Protein AF-A0A8T4JF24-F1 (afdb_monomer_lite)

Sequence (302 aa):
VHGNLKKYIGHINLLQESVRELDEEMLGVFVAETKSILNDFFKKSHMNYQKTAILIGNELADVHKSVTKFAQFLDKTMDSNKEVIDASRTICLVEQKTSQINEIEKSIEGIEKLITSLKGKKQKRTENVTKLLEETEKIKRSKSYAENMKKADELRQNKKNIDRMIHELRGLIDFKALGNKIHSNNKEMSILRAHKNNFQEAFAKDGGAAISKLLAKAGIENKFSEKMLHLKKLKAKTGTVSYTDDTEHLLAKQKSLQTEIHELKNNMTTERKRQERLKAQRENTIDSLIKEFAEIDVVLRR

pLDDT: mean 87.56, std 9.94, range [28.75, 98.12]

Radius of gyration: 50.43 Å; chains: 1; bounding box: 77×64×131 Å

Foldseek 3Di:
DVVLVVQLVVLVVQLVVQVVPQDDPQLLVSLVSNVVSLVVSCVRNVVSLVVCCVPPPDPSVVVVVVSVVVVVVSVVVCVVCVLVSLVSVLVVVVVVLVVVLVVLVVVLVVLVVVLVVLVVVLVVLVVLLVVLVVVLVVCCPDPVNVVLVVLVVLLVVLVVVLVVLLVVLLVFDPLVLLCVQCVVDPVLVVLSCCCNVPVPVSCVVPVCPSVVVSCVVSVPDTCNVVSSVVSVVSVVVSVPRDHDDPSPVSVVSSVVSVVVSVVSVVVSVVSVVVSVVSVVVSVVSVVVSVVSVVVSPPPVPD

Structure (mmCIF, N/CA/C/O backbone):
data_AF-A0A8T4JF24-F1
#
_entry.id   AF-A0A8T4JF24-F1
#
loop_
_atom_site.group_PDB
_atom_site.id
_atom_site.type_symbol
_atom_site.label_atom_id
_atom_site.label_alt_id
_atom_site.label_comp_id
_atom_site.label_asym_id
_atom_site.label_entity_id
_atom_site.label_seq_id
_atom_site.pdbx_PDB_ins_code
_atom_site.Cartn_x
_atom_site.Cartn_y
_atom_site.Cartn_z
_atom_site.occupancy
_atom_site.B_iso_or_equiv
_atom_site.auth_seq_id
_atom_site.auth_comp_id
_atom_site.auth_asym_id
_atom_site.auth_atom_id
_atom_site.pdbx_PDB_model_num
ATOM 1 N N . VAL A 1 1 ? -39.458 -43.274 50.400 1.00 51.88 1 VAL A N 1
ATOM 2 C CA . VAL A 1 1 ? -39.168 -42.192 51.376 1.00 51.88 1 VAL A CA 1
ATOM 3 C C . VAL A 1 1 ? -37.703 -41.756 51.330 1.00 51.88 1 VAL A C 1
ATOM 5 O O . VAL A 1 1 ? -37.450 -40.612 50.981 1.00 51.88 1 VAL A O 1
ATOM 8 N N . HIS A 1 2 ? -36.740 -42.664 51.541 1.00 63.38 2 HIS A N 1
ATOM 9 C CA . HIS A 1 2 ? -35.296 -42.358 51.504 1.00 63.38 2 HIS A CA 1
ATOM 10 C C . HIS A 1 2 ? -34.796 -41.676 50.211 1.00 63.38 2 HIS A C 1
ATOM 12 O O . HIS A 1 2 ? -33.948 -40.794 50.273 1.00 63.38 2 HIS A O 1
ATOM 18 N N . GLY A 1 3 ? -35.342 -42.034 49.042 1.00 80.00 3 GLY A N 1
ATOM 19 C CA . GLY A 1 3 ? -34.891 -41.483 47.757 1.00 80.00 3 GLY A CA 1
ATOM 20 C C . GLY A 1 3 ? -35.176 -39.987 47.554 1.00 80.00 3 GLY A C 1
ATOM 21 O O . GLY A 1 3 ? -34.303 -39.272 47.076 1.00 80.00 3 GLY A O 1
ATOM 22 N N . ASN A 1 4 ? -36.364 -39.494 47.930 1.00 82.06 4 ASN A N 1
ATOM 23 C CA . ASN A 1 4 ? -36.727 -38.080 47.732 1.00 82.06 4 ASN A CA 1
ATOM 24 C C . ASN A 1 4 ? -36.054 -37.171 48.764 1.00 82.06 4 ASN A C 1
ATOM 26 O O . ASN A 1 4 ? -35.585 -36.098 48.397 1.00 82.06 4 ASN A O 1
ATOM 30 N N . LEU A 1 5 ? -35.924 -37.637 50.014 1.00 81.88 5 LEU A N 1
ATOM 31 C CA . LEU A 1 5 ? -35.147 -36.942 51.039 1.00 81.88 5 LEU A CA 1
ATOM 32 C C . LEU A 1 5 ? -33.684 -36.801 50.608 1.00 81.88 5 LEU A C 1
ATOM 34 O O . LEU A 1 5 ? -33.152 -35.695 50.607 1.00 81.88 5 LEU A O 1
ATOM 38 N N . LYS A 1 6 ? -33.055 -37.899 50.161 1.00 86.75 6 LYS A N 1
ATOM 39 C CA . LYS A 1 6 ? -31.669 -37.886 49.671 1.00 86.75 6 LYS A CA 1
ATOM 40 C C . LYS A 1 6 ? -31.490 -36.928 48.490 1.00 86.75 6 LYS A C 1
ATOM 42 O O . LYS A 1 6 ? -30.494 -36.217 48.435 1.00 86.75 6 LYS A O 1
ATOM 47 N N . LYS A 1 7 ? -32.463 -36.866 47.574 1.00 89.06 7 LYS A N 1
ATOM 48 C CA . LYS A 1 7 ? -32.454 -35.906 46.458 1.00 89.06 7 LYS A CA 1
ATOM 49 C C . LYS A 1 7 ? -32.600 -34.458 46.926 1.00 89.06 7 LYS A C 1
ATOM 51 O O . LYS A 1 7 ? -31.861 -33.607 46.450 1.00 89.06 7 LYS A O 1
ATOM 56 N N . TYR A 1 8 ? -33.513 -34.171 47.855 1.00 88.19 8 TYR A N 1
ATOM 57 C CA . TYR A 1 8 ? -33.686 -32.816 48.385 1.00 88.19 8 TYR A CA 1
ATOM 58 C C . TYR A 1 8 ? -32.440 -32.330 49.137 1.00 88.19 8 TYR A C 1
ATOM 60 O O . TYR A 1 8 ? -31.976 -31.224 48.878 1.00 88.19 8 TYR A O 1
ATOM 68 N N . ILE A 1 9 ? -31.841 -33.180 49.980 1.00 87.69 9 ILE A N 1
ATOM 69 C CA . ILE A 1 9 ? -30.550 -32.896 50.628 1.00 87.69 9 ILE A CA 1
ATOM 70 C C . ILE A 1 9 ? -29.461 -32.667 49.572 1.00 87.69 9 ILE A C 1
ATOM 72 O O . ILE A 1 9 ? -28.702 -31.712 49.681 1.00 87.69 9 ILE A O 1
ATOM 76 N N . GLY A 1 10 ? -29.427 -33.476 48.509 1.00 90.75 10 GLY A N 1
ATOM 77 C CA . GLY A 1 10 ? -28.522 -33.257 47.379 1.00 90.75 10 GLY A CA 1
ATOM 78 C C . GLY A 1 10 ? -28.680 -31.872 46.743 1.00 90.75 10 GLY A C 1
ATOM 79 O O . GLY A 1 10 ? -27.684 -31.212 46.475 1.00 90.75 10 GLY A O 1
ATOM 80 N N . HIS A 1 11 ? -29.912 -31.385 46.562 1.00 91.94 11 HIS A N 1
ATOM 81 C CA . HIS A 1 11 ? -30.149 -30.025 46.065 1.00 91.94 11 HIS A CA 1
ATOM 82 C C . HIS A 1 11 ? -29.707 -28.934 47.051 1.00 91.94 11 HIS A C 1
ATOM 84 O O . HIS A 1 11 ? -29.249 -27.888 46.604 1.00 91.94 11 HIS A O 1
ATOM 90 N N . ILE A 1 12 ? -29.816 -29.161 48.365 1.00 90.44 12 ILE A N 1
ATOM 91 C CA . ILE A 1 12 ? -29.294 -28.228 49.379 1.00 90.44 12 ILE A CA 1
ATOM 92 C C . ILE A 1 12 ? -27.767 -28.170 49.326 1.00 90.44 12 ILE A C 1
ATOM 94 O O . ILE A 1 12 ? -27.206 -27.080 49.370 1.00 90.44 12 ILE A O 1
ATOM 98 N N . ASN A 1 13 ? -27.100 -29.318 49.210 1.00 92.19 13 ASN A N 1
ATOM 99 C CA . ASN A 1 13 ? -25.642 -29.363 49.119 1.00 92.19 13 ASN A CA 1
ATOM 100 C C . ASN A 1 13 ? -25.151 -28.637 47.863 1.00 92.19 13 ASN A C 1
ATOM 102 O O . ASN A 1 13 ? -24.261 -27.804 47.963 1.00 92.19 13 ASN A O 1
ATOM 106 N N . LEU A 1 14 ? -25.808 -28.865 46.719 1.00 93.69 14 LEU A N 1
ATOM 107 C CA . LEU A 1 14 ? -25.513 -28.131 45.486 1.00 93.69 14 LEU A CA 1
ATOM 108 C C . LEU A 1 14 ? -25.731 -26.624 45.651 1.00 93.69 14 LEU A C 1
ATOM 110 O O . LEU A 1 14 ? -24.901 -25.846 45.206 1.00 93.69 14 LEU A O 1
ATOM 114 N N . LEU A 1 15 ? -26.808 -26.197 46.321 1.00 93.06 15 LEU A N 1
ATOM 115 C CA . LEU A 1 15 ? -27.020 -24.778 46.624 1.00 93.06 15 LEU A CA 1
ATOM 116 C C . LEU A 1 15 ? -25.869 -24.210 47.470 1.00 93.06 15 LEU A C 1
ATOM 118 O O . LEU A 1 15 ? -25.387 -23.120 47.182 1.00 93.06 15 LEU A O 1
ATOM 122 N N . GLN A 1 16 ? -25.426 -24.930 48.504 1.00 92.19 16 GLN A N 1
ATOM 123 C CA . GLN A 1 16 ? -24.307 -24.493 49.342 1.00 92.19 16 GLN A CA 1
ATOM 124 C C . GLN A 1 16 ? -22.994 -24.405 48.562 1.00 92.19 16 GLN A C 1
ATOM 126 O O . GLN A 1 16 ? -22.256 -23.444 48.755 1.00 92.19 16 GLN A O 1
ATOM 131 N N . GLU A 1 17 ? -22.707 -25.384 47.706 1.00 93.94 17 GLU A N 1
ATOM 132 C CA . GLU A 1 17 ? -21.530 -25.381 46.830 1.00 93.94 17 GLU A CA 1
ATOM 133 C C . GLU A 1 17 ? -21.584 -24.195 45.865 1.00 93.94 17 GLU A C 1
ATOM 135 O O . GLU A 1 17 ? -20.678 -23.369 45.882 1.00 93.94 17 GLU A O 1
ATOM 140 N N . SER A 1 18 ? -22.694 -24.014 45.142 1.00 92.75 18 SER A N 1
ATOM 141 C CA . SER A 1 18 ? -22.855 -22.897 44.202 1.00 92.75 18 SER A CA 1
ATOM 142 C C . SER A 1 18 ? -22.754 -21.523 44.870 1.00 92.75 18 SER A C 1
ATOM 144 O O . SER A 1 18 ? -22.240 -20.592 44.267 1.00 92.75 18 SER A O 1
ATOM 146 N N . VAL A 1 19 ? -23.222 -21.374 46.114 1.00 89.44 19 VAL A N 1
ATOM 147 C CA . VAL A 1 19 ? -23.068 -20.116 46.868 1.00 89.44 19 VAL A CA 1
ATOM 148 C C . VAL A 1 19 ? -21.631 -19.915 47.361 1.00 89.44 19 VAL A C 1
ATOM 150 O O . VAL A 1 19 ? -21.186 -18.778 47.467 1.00 89.44 19 VAL A O 1
ATOM 153 N N . ARG A 1 20 ? -20.893 -20.986 47.679 1.00 90.00 20 ARG A N 1
ATOM 154 C CA . ARG A 1 20 ? -19.483 -20.895 48.104 1.00 90.00 20 ARG A CA 1
ATOM 155 C C . ARG A 1 20 ? -18.530 -20.594 46.956 1.00 90.00 20 ARG A C 1
ATOM 157 O O . ARG A 1 20 ? -17.500 -19.979 47.194 1.00 90.00 20 ARG A O 1
ATOM 164 N N . GLU A 1 21 ? -18.858 -21.063 45.761 1.00 92.31 21 GLU A N 1
ATOM 165 C CA . GLU A 1 21 ? -18.081 -20.843 44.537 1.00 92.31 21 GLU A CA 1
ATOM 166 C C . GLU A 1 21 ? -18.382 -19.488 43.878 1.00 92.31 21 GLU A C 1
ATOM 168 O O . GLU A 1 21 ? -17.778 -19.152 42.865 1.00 92.31 21 GLU A O 1
ATOM 173 N N . LEU A 1 22 ? -19.308 -18.713 44.447 1.00 90.31 22 LEU A N 1
ATOM 174 C CA . LEU A 1 22 ? -19.709 -17.404 43.948 1.00 90.31 22 LEU A CA 1
ATOM 175 C C . LEU A 1 22 ? -18.600 -16.383 44.248 1.00 90.31 22 LEU A C 1
ATOM 177 O O . LEU A 1 22 ? -18.481 -15.895 45.372 1.00 90.31 22 LEU A O 1
ATOM 181 N N . ASP A 1 23 ? -17.789 -16.086 43.236 1.00 85.06 23 ASP A N 1
ATOM 182 C CA . ASP A 1 23 ? -16.635 -15.186 43.308 1.00 85.06 23 ASP A CA 1
ATOM 183 C C . ASP A 1 23 ? -16.670 -14.202 42.130 1.00 85.06 23 ASP A C 1
ATOM 185 O O . ASP A 1 23 ? -15.913 -14.304 41.169 1.00 85.06 23 ASP A O 1
ATOM 189 N N . GLU A 1 24 ? -17.633 -13.280 42.178 1.00 85.75 24 GLU A N 1
ATOM 190 C CA . GLU A 1 24 ? -17.833 -12.263 41.145 1.00 85.75 24 GLU A CA 1
ATOM 191 C C . GLU A 1 24 ? -17.550 -10.867 41.702 1.00 85.75 24 GLU A C 1
ATOM 193 O O . GLU A 1 24 ? -18.280 -10.361 42.559 1.00 85.75 24 GLU A O 1
ATOM 198 N N . GLU A 1 25 ? -16.506 -10.218 41.178 1.00 79.00 25 GLU A N 1
ATOM 199 C CA . GLU A 1 25 ? -16.105 -8.862 41.583 1.00 79.00 25 GLU A CA 1
ATOM 200 C C . GLU A 1 25 ? -17.134 -7.803 41.155 1.00 79.00 25 GLU A C 1
ATOM 202 O O . GLU A 1 25 ? -17.310 -6.773 41.812 1.00 79.00 25 GLU A O 1
ATOM 207 N N . MET A 1 26 ? -17.850 -8.048 40.053 1.00 79.94 26 MET A N 1
ATOM 208 C CA . MET A 1 26 ? -18.853 -7.122 39.541 1.00 79.94 26 MET A CA 1
ATOM 209 C C . MET A 1 26 ? -20.209 -7.346 40.209 1.00 79.94 26 MET A C 1
ATOM 211 O O . MET A 1 26 ? -20.921 -8.301 39.898 1.00 79.94 26 MET A O 1
ATOM 215 N N . LEU A 1 27 ? -20.635 -6.386 41.039 1.00 83.25 27 LEU A N 1
ATOM 216 C CA . LEU A 1 27 ? -21.907 -6.427 41.775 1.00 83.25 27 LEU A CA 1
ATOM 217 C C . LEU A 1 27 ? -23.116 -6.756 40.880 1.00 83.25 27 LEU A C 1
ATOM 219 O O . LEU A 1 27 ? -23.990 -7.534 41.260 1.00 83.25 27 LEU A O 1
ATOM 223 N N . GLY A 1 28 ? -23.171 -6.185 39.674 1.00 79.00 28 GLY A N 1
ATOM 224 C CA . GLY A 1 28 ? -24.252 -6.445 38.721 1.00 79.00 28 GLY A CA 1
ATOM 225 C C . GLY A 1 28 ? -24.332 -7.901 38.241 1.00 79.00 28 GLY A C 1
ATOM 226 O O . GLY A 1 28 ? -25.446 -8.384 38.007 1.00 79.00 28 GLY A O 1
ATOM 227 N N . VAL A 1 29 ? -23.180 -8.569 38.109 1.00 82.38 29 VAL A N 1
ATOM 228 C CA . VAL A 1 29 ? -23.036 -9.984 37.719 1.00 82.38 29 VAL A CA 1
ATOM 229 C C . VAL A 1 29 ? -23.311 -10.876 38.924 1.00 82.38 29 VAL A C 1
ATOM 231 O O . VAL A 1 29 ? -24.191 -11.731 38.848 1.00 82.38 29 VAL A O 1
ATOM 234 N N . PHE A 1 30 ? -22.696 -10.570 40.069 1.00 88.12 30 PHE A N 1
ATOM 235 C CA . PHE A 1 30 ? -22.931 -11.237 41.351 1.00 88.12 30 PHE A CA 1
ATOM 236 C C . PHE A 1 30 ? -24.429 -11.354 41.683 1.00 88.12 30 PHE A C 1
ATOM 238 O O . PHE A 1 30 ? -24.935 -12.424 42.034 1.00 88.12 30 PHE A O 1
ATOM 245 N N . VAL A 1 31 ? -25.180 -10.258 41.520 1.00 86.81 31 VAL A N 1
ATOM 246 C CA . VAL A 1 31 ? -26.635 -10.228 41.741 1.00 86.81 31 VAL A CA 1
ATOM 247 C C . VAL A 1 31 ? -27.378 -11.150 40.770 1.00 86.81 31 VAL A C 1
ATOM 249 O O . VAL A 1 31 ? -28.318 -11.841 41.173 1.00 86.81 31 VAL A O 1
ATOM 252 N N . ALA A 1 32 ? -26.983 -11.168 39.495 1.00 86.12 32 ALA A N 1
ATOM 253 C CA . ALA A 1 32 ? -27.620 -12.001 38.478 1.00 86.12 32 ALA A CA 1
ATOM 254 C C . ALA A 1 32 ? -27.371 -13.497 38.731 1.00 86.12 32 ALA A C 1
ATOM 256 O O . ALA A 1 32 ? -28.313 -14.294 38.676 1.00 86.12 32 ALA A O 1
ATOM 257 N N . GLU A 1 33 ? -26.139 -13.871 39.075 1.00 90.44 33 GLU A N 1
ATOM 258 C CA . GLU A 1 33 ? -25.768 -15.253 39.385 1.00 90.44 33 GLU A CA 1
ATOM 259 C C . GLU A 1 33 ? -26.421 -15.756 40.667 1.00 90.44 33 GLU A C 1
ATOM 261 O O . GLU A 1 33 ? -27.009 -16.839 40.675 1.00 90.44 33 GLU A O 1
ATOM 266 N N . THR A 1 34 ? -26.440 -14.932 41.718 1.00 90.50 34 THR A N 1
ATOM 267 C CA . THR A 1 34 ? -27.132 -15.262 42.971 1.00 90.50 34 THR A CA 1
ATOM 268 C C . THR A 1 34 ? -28.615 -15.559 42.720 1.00 90.50 34 THR A C 1
ATOM 270 O O . THR A 1 34 ? -29.142 -16.572 43.190 1.00 90.50 34 THR A O 1
ATOM 273 N N . LYS A 1 35 ? -29.298 -14.724 41.919 1.00 89.25 35 LYS A N 1
ATOM 274 C CA . LYS A 1 35 ? -30.700 -14.962 41.527 1.00 89.25 35 LYS A CA 1
ATOM 275 C C . LYS A 1 35 ? -30.862 -16.234 40.697 1.00 89.25 35 LYS A C 1
ATOM 277 O O . LYS A 1 35 ? -31.860 -16.939 40.858 1.00 89.25 35 LYS A O 1
ATOM 282 N N . SER A 1 36 ? -29.910 -16.532 39.815 1.00 92.69 36 SER A N 1
ATOM 283 C CA . SER A 1 36 ? -29.911 -17.754 39.005 1.00 92.69 36 SER A CA 1
ATOM 284 C C . SER A 1 36 ? -29.819 -19.005 39.883 1.00 92.69 36 SER A C 1
ATOM 286 O O . SER A 1 36 ? -30.694 -19.869 39.809 1.00 92.69 36 SER A O 1
ATOM 288 N N . ILE A 1 37 ? -28.840 -19.051 40.791 1.00 93.50 37 ILE A N 1
ATOM 289 C CA . ILE A 1 37 ? -28.592 -20.171 41.712 1.00 93.50 37 ILE A CA 1
ATOM 290 C C . ILE A 1 37 ? -29.815 -20.450 42.593 1.00 93.50 37 ILE A C 1
ATOM 292 O O . ILE A 1 37 ? -30.261 -21.597 42.706 1.00 93.50 37 ILE A O 1
ATOM 296 N N . LEU A 1 38 ? -30.408 -19.403 43.177 1.00 91.69 38 LEU A N 1
ATOM 297 C CA . LEU A 1 38 ? -31.606 -19.540 44.008 1.00 91.69 38 LEU A CA 1
ATOM 298 C C . LEU A 1 38 ? -32.804 -20.049 43.199 1.00 91.69 38 LEU A C 1
ATOM 300 O O . LEU A 1 38 ? -33.483 -20.986 43.626 1.00 91.69 38 LEU A O 1
ATOM 304 N N . ASN A 1 39 ? -33.048 -19.483 42.015 1.00 91.12 39 ASN A N 1
ATOM 305 C CA . ASN A 1 39 ? -34.134 -19.930 41.141 1.00 91.12 39 ASN A CA 1
ATOM 306 C C . ASN A 1 39 ? -33.972 -21.393 40.722 1.00 91.12 39 ASN A C 1
ATOM 308 O O . ASN A 1 39 ? -34.950 -22.147 40.708 1.00 91.12 39 ASN A O 1
ATOM 312 N N . ASP A 1 40 ? -32.750 -21.805 40.405 1.00 93.06 40 ASP A N 1
ATOM 313 C CA . ASP A 1 40 ? -32.440 -23.181 40.042 1.00 93.06 40 ASP A CA 1
ATOM 314 C C . ASP A 1 40 ? -32.694 -24.146 41.196 1.00 93.06 40 ASP A C 1
ATOM 316 O O . ASP A 1 40 ? -33.311 -25.200 40.991 1.00 93.06 40 ASP A O 1
ATOM 320 N N . PHE A 1 41 ? -32.299 -23.771 42.416 1.00 93.50 41 PHE A N 1
ATOM 321 C CA . PHE A 1 41 ? -32.615 -24.543 43.611 1.00 93.50 41 PHE A CA 1
ATOM 322 C C . PHE A 1 41 ? -34.127 -24.708 43.783 1.00 93.50 41 PHE A C 1
ATOM 324 O O . PHE A 1 41 ? -34.602 -25.842 43.913 1.00 93.50 41 PHE A O 1
ATOM 331 N N . PHE A 1 42 ? -34.905 -23.621 43.753 1.00 91.44 42 PHE A N 1
ATOM 332 C CA . PHE A 1 42 ? -36.355 -23.704 43.951 1.00 91.44 42 PHE A CA 1
ATOM 333 C C . PHE A 1 42 ? -37.036 -24.534 42.860 1.00 91.44 42 PHE A C 1
ATOM 335 O O . PHE A 1 42 ? -37.863 -25.388 43.180 1.00 91.44 42 PHE A O 1
ATOM 342 N N . LYS A 1 43 ? -36.642 -24.372 41.590 1.00 92.19 43 LYS A N 1
ATOM 343 C CA . LYS A 1 43 ? -37.186 -25.161 40.472 1.00 92.19 43 LYS A CA 1
ATOM 344 C C . LYS A 1 43 ? -36.886 -26.654 40.612 1.00 92.19 43 LYS A C 1
ATOM 346 O O . LYS A 1 43 ? -37.785 -27.479 40.461 1.00 92.19 43 LYS A O 1
ATOM 351 N N . LYS A 1 44 ? -35.631 -27.015 40.900 1.00 90.88 44 LYS A N 1
ATOM 352 C CA . LYS A 1 44 ? -35.175 -28.418 40.922 1.00 90.88 44 LYS A CA 1
ATOM 353 C C . LYS A 1 44 ? -35.600 -29.156 42.196 1.00 90.88 44 LYS A C 1
ATOM 355 O O . LYS A 1 44 ? -35.888 -30.352 42.152 1.00 90.88 44 LYS A O 1
ATOM 360 N N . SER A 1 45 ? -35.676 -28.457 43.329 1.00 89.50 45 SER A N 1
ATOM 361 C CA . SER A 1 45 ? -35.948 -29.072 44.635 1.00 89.50 45 SER A CA 1
ATOM 362 C C . SER A 1 45 ? -37.440 -29.232 44.965 1.00 89.50 45 SER A C 1
ATOM 364 O O . SER A 1 45 ? -37.779 -30.103 45.771 1.00 89.50 45 SER A O 1
ATOM 366 N N . HIS A 1 46 ? -38.337 -28.476 44.313 1.00 87.94 46 HIS A N 1
ATOM 367 C CA . HIS A 1 46 ? -39.759 -28.362 44.673 1.00 87.94 46 HIS A CA 1
ATOM 368 C C . HIS A 1 46 ? -40.499 -29.703 44.813 1.00 87.94 46 HIS A C 1
ATOM 370 O O . HIS A 1 46 ? -41.107 -29.988 45.846 1.00 87.94 46 HIS A O 1
ATOM 376 N N . MET A 1 47 ? -40.410 -30.569 43.800 1.00 85.69 47 MET A N 1
ATOM 377 C CA . MET A 1 47 ? -41.110 -31.862 43.802 1.00 85.69 47 MET A CA 1
ATOM 378 C C . MET A 1 47 ? -40.568 -32.829 44.860 1.00 85.69 47 MET A C 1
ATOM 380 O O . MET A 1 47 ? -41.323 -33.610 45.445 1.00 85.69 47 MET A O 1
ATOM 384 N N . ASN A 1 48 ? -39.255 -32.792 45.101 1.00 84.69 48 ASN A N 1
ATOM 385 C CA . ASN A 1 48 ? -38.608 -33.634 46.105 1.00 84.69 48 ASN A CA 1
ATOM 386 C C . ASN A 1 48 ? -38.943 -33.144 47.519 1.00 84.69 48 ASN A C 1
ATOM 388 O O . ASN A 1 48 ? -39.185 -33.970 48.401 1.00 84.69 48 ASN A O 1
ATOM 392 N N . TYR A 1 49 ? -39.037 -31.825 47.710 1.00 85.69 49 TYR A N 1
ATOM 393 C CA . TYR A 1 49 ? -39.510 -31.202 48.942 1.00 85.69 49 TYR A CA 1
ATOM 394 C C . TYR A 1 49 ? -40.944 -31.624 49.273 1.00 85.69 49 TYR A C 1
ATOM 396 O O . TYR A 1 49 ? -41.157 -32.247 50.311 1.00 85.69 49 TYR A O 1
ATOM 404 N N . GLN A 1 50 ? -41.909 -31.383 48.374 1.00 83.12 50 GLN A N 1
ATOM 405 C CA . GLN A 1 50 ? -43.328 -31.681 48.621 1.00 83.12 50 GLN A CA 1
ATOM 406 C C . GLN A 1 50 ? -43.560 -33.144 49.021 1.00 83.12 50 GLN A C 1
ATOM 408 O O . GLN A 1 50 ? -44.243 -33.427 50.002 1.00 83.12 50 GLN A O 1
ATOM 413 N N . LYS A 1 51 ? -42.933 -34.087 48.305 1.00 81.88 51 LYS A N 1
ATOM 414 C CA . LYS A 1 51 ? -43.071 -35.527 48.585 1.00 81.88 51 LYS A CA 1
ATOM 415 C C . LYS A 1 51 ? -42.445 -35.959 49.911 1.00 81.88 51 LYS A C 1
ATOM 417 O O . LYS A 1 51 ? -42.815 -37.005 50.436 1.00 81.88 51 LYS A O 1
ATOM 422 N N . THR A 1 52 ? -41.471 -35.209 50.419 1.00 79.25 52 THR A N 1
ATOM 423 C CA . THR A 1 52 ? -40.744 -35.548 51.651 1.00 79.25 52 THR A CA 1
ATOM 424 C C . THR A 1 52 ? -41.337 -34.834 52.869 1.00 79.25 52 THR A C 1
ATOM 426 O O . THR A 1 52 ? -41.402 -35.421 53.949 1.00 79.25 52 THR A O 1
ATOM 429 N N . ALA A 1 53 ? -41.856 -33.616 52.686 1.00 76.62 53 ALA A N 1
ATOM 430 C CA . ALA A 1 53 ? -42.525 -32.828 53.721 1.00 76.62 53 ALA A CA 1
ATOM 431 C C . ALA A 1 53 ? -43.791 -33.517 54.265 1.00 76.62 53 ALA A C 1
ATOM 433 O O . ALA A 1 53 ? -44.073 -33.407 55.450 1.00 76.62 53 ALA A O 1
ATOM 434 N N . ILE A 1 54 ? -44.493 -34.309 53.444 1.00 71.69 54 ILE A N 1
ATOM 435 C CA . ILE A 1 54 ? -45.656 -35.117 53.869 1.00 71.69 54 ILE A CA 1
ATOM 436 C C . ILE A 1 54 ? -45.291 -36.155 54.954 1.00 71.69 54 ILE A C 1
ATOM 438 O O . ILE A 1 54 ? -46.150 -36.556 55.729 1.00 71.69 54 ILE A O 1
ATOM 442 N N . LEU A 1 55 ? -44.030 -36.601 55.012 1.00 62.50 55 LEU A N 1
ATOM 443 C CA . LEU A 1 55 ? -43.595 -37.736 55.840 1.00 62.50 55 LEU A CA 1
ATOM 444 C C . LEU A 1 55 ? -42.726 -37.346 57.041 1.00 62.50 55 LEU A C 1
ATOM 446 O O . LEU A 1 55 ? -42.796 -38.013 58.065 1.00 62.50 55 LEU A O 1
ATOM 450 N N . ILE A 1 56 ? -41.889 -36.314 56.904 1.00 62.03 56 ILE A N 1
ATOM 451 C CA . ILE A 1 56 ? -40.965 -35.841 57.959 1.00 62.03 56 ILE A CA 1
ATOM 452 C C . ILE A 1 56 ? -41.427 -34.481 58.521 1.00 62.03 56 ILE A C 1
ATOM 454 O O . ILE A 1 56 ? -40.936 -34.022 59.540 1.00 62.03 56 ILE A O 1
ATOM 458 N N . GLY A 1 57 ? -42.452 -33.868 57.917 1.00 65.38 57 GLY A N 1
ATOM 459 C CA . GLY A 1 57 ? -43.277 -32.833 58.539 1.00 65.38 57 GLY A CA 1
ATOM 460 C C . GLY A 1 57 ? -42.537 -31.544 58.878 1.00 65.38 57 GLY A C 1
ATOM 461 O O . GLY A 1 57 ? -42.455 -30.639 58.051 1.00 65.38 57 GLY A O 1
ATOM 462 N N . ASN A 1 58 ? -42.038 -31.446 60.109 1.00 74.44 58 ASN A N 1
ATOM 463 C CA . ASN A 1 58 ? -41.670 -30.176 60.723 1.00 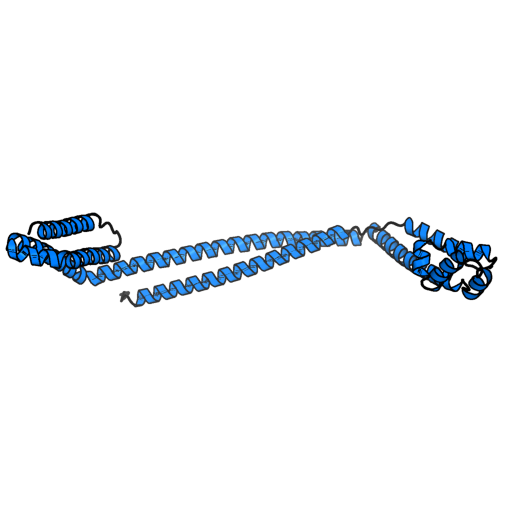74.44 58 ASN A CA 1
ATOM 464 C C . ASN A 1 58 ? -40.209 -29.788 60.470 1.00 74.44 58 ASN A C 1
ATOM 466 O O . ASN A 1 58 ? -39.976 -28.672 60.010 1.00 74.44 58 ASN A O 1
ATOM 470 N N . GLU A 1 59 ? -39.228 -30.687 60.645 1.00 77.88 59 GLU A N 1
ATOM 471 C CA . GLU A 1 59 ? -37.817 -30.281 60.501 1.00 77.88 59 GLU A CA 1
ATOM 472 C C . GLU A 1 59 ? -37.482 -29.890 59.055 1.00 77.88 59 GLU A C 1
ATOM 474 O O . GLU A 1 59 ? -36.807 -28.892 58.796 1.00 77.88 59 GLU A O 1
ATOM 479 N N . LEU A 1 60 ? -37.997 -30.642 58.077 1.00 82.62 60 LEU A N 1
ATOM 480 C CA . LEU A 1 60 ? -37.764 -30.338 56.663 1.00 82.62 60 LEU A CA 1
ATOM 481 C C . LEU A 1 60 ? -38.494 -29.063 56.220 1.00 82.62 60 LEU A C 1
ATOM 483 O O . LEU A 1 60 ? -37.990 -28.317 55.374 1.00 82.62 60 LEU A O 1
ATOM 487 N N . ALA A 1 61 ? -39.679 -28.813 56.783 1.00 81.75 61 ALA A N 1
ATOM 488 C CA . ALA A 1 61 ? -40.409 -27.577 56.548 1.00 81.75 61 ALA A CA 1
ATOM 489 C C . ALA A 1 61 ? -39.661 -26.369 57.122 1.00 81.75 61 ALA A C 1
ATOM 491 O O . ALA A 1 61 ? -39.623 -25.329 56.465 1.00 81.75 61 ALA A O 1
ATOM 492 N N . ASP A 1 62 ? -39.016 -26.513 58.280 1.00 84.50 62 ASP A N 1
ATOM 493 C CA . ASP A 1 62 ? -38.209 -25.455 58.888 1.00 84.50 62 ASP A CA 1
ATOM 494 C C . ASP A 1 62 ? -36.955 -25.143 58.066 1.00 84.50 62 ASP A C 1
ATOM 496 O O . ASP A 1 62 ? -36.666 -23.969 57.814 1.00 84.50 62 ASP A O 1
ATOM 500 N N . VAL A 1 63 ? -36.266 -26.164 57.540 1.00 85.50 63 VAL A N 1
ATOM 501 C CA . VAL A 1 63 ? -35.134 -25.967 56.615 1.00 85.50 63 VAL A CA 1
ATOM 502 C C . VAL A 1 63 ? -35.586 -25.238 55.349 1.00 85.50 63 VAL A C 1
ATOM 504 O O . VAL A 1 63 ? -34.980 -24.241 54.957 1.00 85.50 63 VAL A O 1
ATOM 507 N N . HIS A 1 64 ? -36.675 -25.686 54.719 1.00 86.25 64 HIS A N 1
ATOM 508 C CA . HIS A 1 64 ? -37.200 -25.034 53.516 1.00 86.25 64 HIS A CA 1
ATOM 509 C C . HIS A 1 64 ? -37.649 -23.589 53.781 1.00 86.25 64 HIS A C 1
ATOM 511 O O . HIS A 1 64 ? -37.357 -22.690 52.987 1.00 86.25 64 HIS A O 1
ATOM 517 N N . LYS A 1 65 ? -38.299 -23.333 54.926 1.00 88.19 65 LYS A N 1
ATOM 518 C CA . LYS A 1 65 ? -38.638 -21.977 55.381 1.00 88.19 65 LYS A CA 1
ATOM 519 C C . LYS A 1 65 ? -37.394 -21.122 55.579 1.00 88.19 65 LYS A C 1
ATOM 521 O O . LYS A 1 65 ? -37.431 -19.952 55.217 1.00 88.19 65 LYS A O 1
ATOM 526 N N . SER A 1 66 ? -36.319 -21.675 56.136 1.00 89.38 66 SER A N 1
ATOM 527 C CA . SER A 1 66 ? -35.059 -20.951 56.328 1.00 89.38 66 SER A CA 1
ATOM 528 C C . SER A 1 66 ? -34.462 -20.508 54.988 1.00 89.38 66 SER A C 1
ATOM 530 O O . SER A 1 66 ? -34.192 -19.323 54.802 1.00 89.38 66 SER A O 1
ATOM 532 N N . VAL A 1 67 ? -34.384 -21.417 54.007 1.00 88.75 67 VAL A N 1
ATOM 533 C CA . VAL A 1 67 ? -33.910 -21.090 52.647 1.00 88.75 67 VAL A CA 1
ATOM 534 C C . VAL A 1 67 ? -34.818 -20.060 51.969 1.00 88.75 67 VAL A C 1
ATOM 536 O O . VAL A 1 67 ? -34.336 -19.114 51.351 1.00 88.75 67 VAL A O 1
ATOM 539 N N . THR A 1 68 ? -36.136 -20.189 52.133 1.00 90.00 68 THR A N 1
ATOM 540 C CA . THR A 1 68 ? -37.107 -19.228 51.583 1.00 90.00 68 THR A CA 1
ATOM 541 C C . THR A 1 68 ? -36.949 -17.842 52.208 1.00 90.00 68 THR A C 1
ATOM 543 O O . THR A 1 68 ? -36.936 -16.845 51.492 1.00 90.00 68 THR A O 1
ATOM 546 N N . LYS A 1 69 ? -36.784 -17.761 53.534 1.00 92.75 69 LYS A N 1
ATOM 547 C CA . LYS A 1 69 ? -36.529 -16.496 54.241 1.00 92.75 69 LYS A CA 1
ATOM 548 C C . LYS A 1 69 ? -35.219 -15.857 53.790 1.00 92.75 69 LYS A C 1
ATOM 550 O O . LYS A 1 69 ? -35.183 -14.646 53.610 1.00 92.75 69 LYS A O 1
ATOM 555 N N . PHE A 1 70 ? -34.173 -16.658 53.589 1.00 90.44 70 PHE A N 1
ATOM 556 C CA . PHE A 1 70 ? -32.897 -16.182 53.063 1.00 90.44 70 PHE A CA 1
ATOM 557 C C . PHE A 1 70 ? -33.045 -15.597 51.651 1.00 90.44 70 PHE A C 1
ATOM 559 O O . PHE A 1 70 ? -32.610 -14.474 51.414 1.00 90.44 70 PHE A O 1
ATOM 566 N N . ALA A 1 71 ? -33.733 -16.298 50.745 1.00 89.25 71 ALA A N 1
ATOM 567 C CA . ALA A 1 71 ? -33.997 -15.796 49.396 1.00 89.25 71 ALA A CA 1
ATOM 568 C C . ALA A 1 71 ? -34.811 -14.489 49.413 1.00 89.25 71 ALA A C 1
ATOM 570 O O . ALA A 1 71 ? -34.435 -13.520 48.764 1.00 89.25 71 ALA A O 1
ATOM 571 N N . GLN A 1 72 ? -35.868 -14.419 50.230 1.00 92.50 72 GLN A N 1
ATOM 572 C CA . GLN A 1 72 ? -36.670 -13.200 50.396 1.00 92.50 72 GLN A CA 1
ATOM 573 C C . GLN A 1 72 ? -35.874 -12.035 50.990 1.00 92.50 72 GLN A C 1
ATOM 575 O O . GLN A 1 72 ? -36.127 -10.8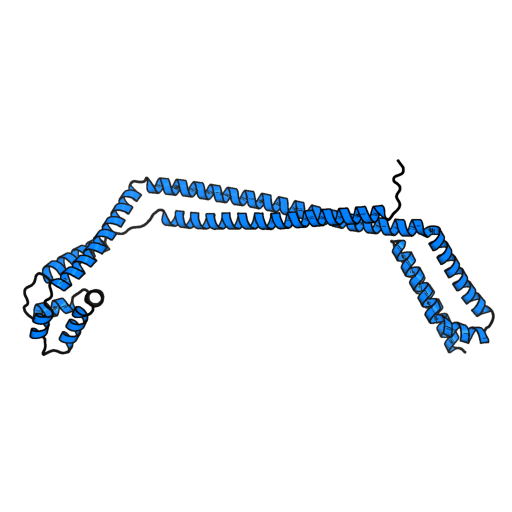80 50.652 1.00 92.50 72 GLN A O 1
ATOM 580 N N . PHE A 1 73 ? -34.953 -12.321 51.912 1.00 92.88 73 PHE A N 1
ATOM 581 C CA . PHE A 1 73 ? -34.048 -11.317 52.454 1.00 92.88 73 PHE A CA 1
ATOM 582 C C . PHE A 1 73 ? -33.141 -10.768 51.352 1.00 92.88 73 PHE A C 1
ATOM 584 O O . PHE A 1 73 ? -33.081 -9.555 51.187 1.00 92.88 73 PHE A O 1
ATOM 591 N N . LEU A 1 74 ? -32.524 -11.643 50.551 1.00 89.12 74 LEU A N 1
ATOM 592 C CA . LEU A 1 74 ? -31.683 -11.236 49.427 1.00 89.12 74 LEU A CA 1
ATOM 593 C C . LEU A 1 74 ? -32.446 -10.413 48.390 1.00 89.12 74 LEU A C 1
ATOM 595 O O . LEU A 1 74 ? -31.957 -9.354 48.010 1.00 89.12 74 LEU A O 1
ATOM 599 N N . ASP A 1 75 ? -33.642 -10.842 47.983 1.00 88.31 75 ASP A N 1
ATOM 600 C CA . ASP A 1 75 ? -34.463 -10.087 47.029 1.00 88.31 75 ASP A CA 1
ATOM 601 C C . ASP A 1 75 ? -34.765 -8.679 47.554 1.00 88.31 75 ASP A C 1
ATOM 603 O O . ASP A 1 75 ? -34.520 -7.696 46.859 1.00 88.31 75 ASP A O 1
ATOM 607 N N . LYS A 1 76 ? -35.188 -8.554 48.820 1.00 92.88 76 LYS A N 1
ATOM 608 C CA . LYS A 1 76 ? -35.425 -7.243 49.446 1.00 92.88 76 LYS A CA 1
ATOM 609 C C . LYS A 1 76 ? -34.163 -6.395 49.522 1.00 92.88 76 LYS A C 1
ATOM 611 O O . LYS A 1 76 ? -34.232 -5.191 49.277 1.00 92.88 76 LYS A O 1
ATOM 616 N N . THR A 1 77 ? -33.027 -6.990 49.879 1.00 90.06 77 THR A N 1
ATOM 617 C CA . THR A 1 77 ? -31.744 -6.284 49.928 1.00 90.06 77 THR A CA 1
ATOM 618 C C . THR A 1 77 ? -31.344 -5.795 48.539 1.00 90.06 77 THR A C 1
ATOM 620 O O . THR A 1 77 ? -30.937 -4.645 48.407 1.00 90.06 77 THR A O 1
ATOM 623 N N . MET A 1 78 ? -31.498 -6.620 47.503 1.00 88.56 78 MET A N 1
ATOM 624 C CA . MET A 1 78 ? -31.205 -6.244 46.119 1.00 88.56 78 MET A CA 1
ATOM 625 C C . MET A 1 78 ? -32.145 -5.144 45.624 1.00 88.56 78 MET A C 1
ATOM 627 O O . MET A 1 78 ? -31.677 -4.164 45.054 1.00 88.56 78 MET A O 1
ATOM 631 N N . ASP A 1 79 ? -33.446 -5.255 45.892 1.00 88.88 79 ASP A N 1
ATOM 632 C CA . ASP A 1 79 ? -34.436 -4.253 45.488 1.00 88.88 79 ASP A CA 1
ATOM 633 C C . ASP A 1 79 ? -34.210 -2.911 46.198 1.00 88.88 79 ASP A C 1
ATOM 635 O O . ASP A 1 79 ? -34.285 -1.857 45.570 1.00 88.88 79 ASP A O 1
ATOM 639 N N . SER A 1 80 ? -33.848 -2.940 47.486 1.00 91.94 80 SER A N 1
ATOM 640 C CA . SER A 1 80 ? -33.518 -1.730 48.257 1.00 91.94 80 SER A CA 1
ATOM 641 C C . SER A 1 80 ? -32.234 -1.048 47.774 1.00 91.94 80 SER A C 1
ATOM 643 O O . SER A 1 80 ? -32.056 0.142 48.004 1.00 91.94 80 SER A O 1
ATOM 645 N N . ASN A 1 81 ? -31.342 -1.790 47.110 1.00 89.31 81 ASN A N 1
ATOM 646 C CA . ASN A 1 81 ? -30.072 -1.290 46.575 1.00 89.31 81 ASN A CA 1
ATOM 647 C C . ASN A 1 81 ? -30.067 -1.228 45.041 1.00 89.31 81 ASN A C 1
ATOM 649 O O . ASN A 1 81 ? -29.000 -1.187 44.426 1.00 89.31 81 ASN A O 1
ATOM 653 N N . LYS A 1 82 ? -31.243 -1.224 44.404 1.00 86.62 82 LYS A N 1
ATOM 654 C CA . LYS A 1 82 ? -31.366 -1.272 42.945 1.00 86.62 82 LYS A CA 1
ATOM 655 C C . LYS A 1 82 ? -30.593 -0.147 42.252 1.00 86.62 82 LYS A C 1
ATOM 657 O O . LYS A 1 82 ? -29.869 -0.419 41.302 1.00 86.62 82 LYS A O 1
ATOM 662 N N . GLU A 1 83 ? -30.671 1.076 42.775 1.00 85.12 83 GLU A N 1
ATOM 663 C CA . GLU A 1 83 ? -29.935 2.232 42.241 1.00 85.12 83 GLU A CA 1
ATOM 664 C C . GLU A 1 83 ? -28.416 2.007 42.248 1.00 85.12 83 GLU A C 1
ATOM 666 O O . GLU A 1 83 ? -27.737 2.315 41.272 1.00 85.12 83 GLU A O 1
ATOM 671 N N . VAL A 1 84 ? -27.878 1.405 43.315 1.00 85.69 84 VAL A N 1
ATOM 672 C CA . VAL A 1 84 ? -26.445 1.088 43.435 1.00 85.69 84 VAL A CA 1
ATOM 673 C C . VAL A 1 84 ? -26.041 0.004 42.435 1.00 85.69 84 VAL A C 1
ATOM 675 O O . VAL A 1 84 ? -24.986 0.095 41.807 1.00 85.69 84 VAL A O 1
ATOM 678 N N . ILE A 1 85 ? -26.885 -1.015 42.258 1.00 84.31 85 ILE A N 1
ATOM 679 C CA . ILE A 1 85 ? -26.654 -2.100 41.295 1.00 84.31 85 ILE A CA 1
ATOM 680 C C . ILE A 1 85 ? -26.668 -1.554 39.859 1.00 84.31 85 ILE A C 1
ATOM 682 O O . ILE A 1 85 ? -25.790 -1.895 39.063 1.00 84.31 85 ILE A O 1
ATOM 686 N N . ASP A 1 86 ? -27.627 -0.690 39.530 1.00 81.94 86 ASP A N 1
ATOM 687 C CA . ASP A 1 86 ? -27.753 -0.080 38.203 1.00 81.94 86 ASP A CA 1
ATOM 688 C C . ASP A 1 86 ? -26.599 0.908 37.926 1.00 81.94 86 ASP A C 1
ATOM 690 O O . ASP A 1 86 ? -26.005 0.889 36.841 1.00 81.94 86 ASP A O 1
ATOM 694 N N . ALA A 1 87 ? -26.178 1.686 38.929 1.00 81.88 87 ALA A N 1
ATOM 695 C CA . ALA A 1 87 ? -24.986 2.530 38.844 1.00 81.88 87 ALA A CA 1
ATOM 696 C C . ALA A 1 87 ? -23.704 1.703 38.629 1.00 81.88 87 ALA A C 1
ATOM 698 O O . ALA A 1 87 ? -22.889 2.039 37.772 1.00 81.88 87 ALA A O 1
ATOM 699 N N . SER A 1 88 ? -23.537 0.585 39.344 1.00 83.56 88 SER A N 1
ATOM 700 C CA . SER A 1 88 ? -22.385 -0.312 39.168 1.00 83.56 88 SER A CA 1
ATOM 701 C C . SER A 1 88 ? -22.307 -0.885 37.747 1.00 83.56 88 SER A C 1
ATOM 703 O O . SER A 1 88 ? -21.230 -0.899 37.147 1.00 83.56 88 SER A O 1
ATOM 705 N N . ARG A 1 89 ? -23.443 -1.299 37.171 1.00 82.19 89 ARG A N 1
ATOM 706 C CA . ARG A 1 89 ? -23.509 -1.781 35.778 1.00 82.19 89 ARG A CA 1
ATOM 707 C C . ARG A 1 89 ? -23.101 -0.710 34.780 1.00 82.19 89 ARG A C 1
ATOM 709 O O . ARG A 1 89 ? -22.359 -0.998 33.846 1.00 82.19 89 ARG A O 1
ATOM 716 N N . THR A 1 90 ? -23.553 0.518 35.004 1.00 80.88 90 THR A N 1
ATOM 717 C CA . THR A 1 90 ? -23.141 1.660 34.188 1.00 80.88 90 THR A CA 1
ATOM 718 C C . THR A 1 90 ? -21.639 1.848 34.230 1.00 80.88 90 THR A C 1
ATOM 720 O O . THR A 1 90 ? -21.017 1.961 33.180 1.00 80.88 90 THR A O 1
ATOM 723 N N . ILE A 1 91 ? -21.056 1.918 35.430 1.00 83.12 91 ILE A N 1
ATOM 724 C CA . ILE A 1 91 ? -19.622 2.179 35.590 1.00 83.12 91 ILE A CA 1
ATOM 725 C C . ILE A 1 91 ? -18.821 1.151 34.787 1.00 83.12 91 ILE A C 1
ATOM 727 O O . ILE A 1 91 ? -17.937 1.535 34.027 1.00 83.12 91 ILE A O 1
ATOM 731 N N . CYS A 1 92 ? -19.213 -0.124 34.848 1.00 83.19 92 CYS A N 1
ATOM 732 C CA . CYS A 1 92 ? -18.605 -1.175 34.035 1.00 83.19 92 CYS A CA 1
ATOM 733 C C . CYS A 1 92 ? -18.714 -0.900 32.521 1.00 83.19 92 CYS A C 1
ATOM 735 O O . CYS A 1 92 ? -17.721 -0.999 31.798 1.00 83.19 92 CYS A O 1
ATOM 737 N N . LEU A 1 93 ? -19.895 -0.517 32.021 1.00 84.38 93 LEU A N 1
ATOM 738 C CA . LEU A 1 93 ? -20.077 -0.163 30.605 1.00 84.38 93 LEU A CA 1
ATOM 739 C C . LEU A 1 93 ? -19.189 1.021 30.197 1.00 84.38 93 LEU A C 1
ATOM 741 O O . LEU A 1 93 ? -18.535 0.980 29.152 1.00 84.38 93 LEU A O 1
ATOM 745 N N . VAL A 1 94 ? -19.112 2.048 31.043 1.00 85.88 94 VAL A N 1
ATOM 746 C CA . VAL A 1 94 ? -18.273 3.232 30.828 1.00 85.88 94 VAL A CA 1
ATOM 747 C C . VAL A 1 94 ? -16.799 2.850 30.770 1.00 85.88 94 VAL A C 1
ATOM 749 O O . VAL A 1 94 ? -16.097 3.287 29.857 1.00 85.88 94 VAL A O 1
ATOM 752 N N . GLU A 1 95 ? -16.322 2.014 31.690 1.00 88.00 95 GLU A N 1
ATOM 753 C CA . GLU A 1 95 ? -14.947 1.507 31.694 1.00 88.00 95 GLU A CA 1
ATOM 754 C C . GLU A 1 95 ? -14.631 0.733 30.410 1.00 88.00 95 GLU A C 1
ATOM 756 O O . GLU A 1 95 ? -13.612 0.991 29.760 1.00 88.00 95 GLU A O 1
ATOM 761 N N . GLN A 1 96 ? -15.536 -0.151 29.978 1.00 89.69 96 GLN A N 1
ATOM 762 C CA . GLN A 1 96 ? -15.385 -0.915 28.737 1.00 89.69 96 GLN A CA 1
ATOM 763 C C . GLN A 1 96 ? -15.301 -0.005 27.506 1.00 89.69 96 GLN A C 1
ATOM 765 O O . GLN A 1 96 ? -14.383 -0.133 26.693 1.00 89.69 96 GLN A O 1
ATOM 770 N N . LYS A 1 97 ? -16.232 0.942 27.364 1.00 90.88 97 LYS A N 1
ATOM 771 C CA . LYS A 1 97 ? -16.272 1.893 26.240 1.00 90.88 97 LYS A CA 1
ATOM 772 C C . LYS A 1 97 ? -15.065 2.831 26.249 1.00 90.88 97 LYS A C 1
ATOM 774 O O . LYS A 1 97 ? -14.497 3.107 25.194 1.00 90.88 97 LYS A O 1
ATOM 779 N N . THR A 1 98 ? -14.630 3.275 27.426 1.00 91.25 98 THR A N 1
ATOM 780 C CA . THR A 1 98 ? -13.423 4.099 27.589 1.00 91.25 98 THR A CA 1
ATOM 781 C C . THR A 1 98 ? -12.177 3.324 27.166 1.00 91.25 98 THR A C 1
ATOM 783 O O . THR A 1 98 ? -11.334 3.853 26.442 1.00 91.25 98 THR A O 1
ATOM 786 N N . SER A 1 99 ? -12.080 2.044 27.537 1.00 94.12 99 SER A N 1
ATOM 787 C CA . SER A 1 99 ? -11.005 1.163 27.070 1.00 94.12 99 SER A CA 1
ATOM 788 C C . SER A 1 99 ? -11.001 1.039 25.541 1.00 94.12 99 SER A C 1
ATOM 790 O O . SER A 1 99 ? -9.962 1.230 24.907 1.00 94.12 99 SER A O 1
ATOM 792 N N . GLN A 1 100 ? -12.172 0.840 24.925 1.00 95.19 100 GLN A N 1
ATOM 793 C CA . GLN A 1 100 ? -12.307 0.799 23.462 1.00 95.19 100 GLN A CA 1
ATOM 794 C C . GLN A 1 100 ? -11.856 2.109 22.795 1.00 95.19 100 GLN A C 1
ATOM 796 O O . GLN A 1 100 ? -11.155 2.075 21.783 1.00 95.19 100 GLN A O 1
ATOM 801 N N . ILE A 1 101 ? -12.216 3.269 23.356 1.00 96.06 101 ILE A N 1
ATOM 802 C CA . ILE A 1 101 ? -11.762 4.577 22.856 1.00 96.06 101 ILE A CA 1
ATOM 803 C C . ILE A 1 101 ? -10.233 4.669 22.920 1.00 96.06 101 ILE A C 1
ATOM 805 O O . ILE A 1 101 ? -9.605 5.019 21.919 1.00 96.06 101 ILE A O 1
ATOM 809 N N . ASN A 1 102 ? -9.628 4.276 24.043 1.00 96.44 102 ASN A N 1
ATOM 810 C CA . ASN A 1 102 ? -8.174 4.286 24.214 1.00 96.44 102 ASN A CA 1
ATOM 811 C C . ASN A 1 102 ? -7.456 3.385 23.191 1.00 96.44 102 ASN A C 1
ATOM 813 O O . ASN A 1 102 ? -6.393 3.739 22.677 1.00 96.44 102 ASN A O 1
ATOM 817 N N . GLU A 1 103 ? -8.014 2.217 22.866 1.00 97.75 103 GLU A N 1
ATOM 818 C CA . GLU A 1 103 ? -7.471 1.330 21.827 1.00 97.75 103 GLU A CA 1
ATOM 819 C C . GLU A 1 103 ? -7.564 1.940 20.421 1.00 97.75 103 GLU A C 1
ATOM 821 O O . GLU A 1 103 ? -6.617 1.842 19.624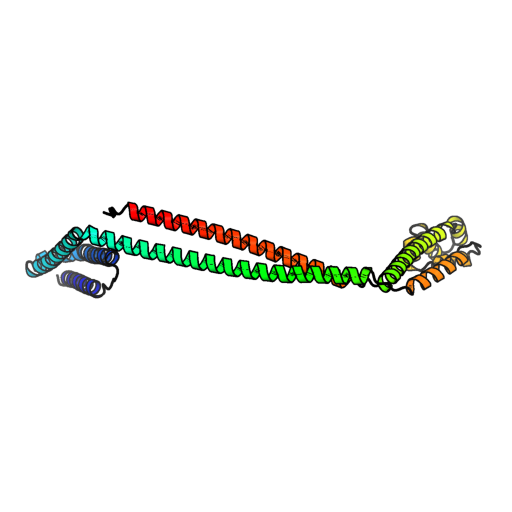 1.00 97.75 103 GLU A O 1
ATOM 826 N N . ILE A 1 104 ? -8.684 2.603 20.116 1.00 97.44 104 ILE A N 1
ATOM 827 C CA . ILE A 1 104 ? -8.867 3.324 18.853 1.00 97.44 104 ILE A CA 1
ATOM 828 C C . ILE A 1 104 ? -7.853 4.469 18.747 1.00 97.44 104 ILE A C 1
ATOM 830 O O . ILE A 1 104 ? -7.210 4.617 17.705 1.00 97.44 104 ILE A O 1
ATOM 834 N N . GLU A 1 105 ? -7.649 5.242 19.813 1.00 97.50 105 GLU A N 1
ATOM 835 C CA . GLU A 1 105 ? -6.689 6.352 19.846 1.00 97.50 105 GLU A CA 1
ATOM 836 C C . GLU A 1 105 ? -5.247 5.868 19.646 1.00 97.50 105 GLU A C 1
ATOM 838 O O . GLU A 1 105 ? -4.550 6.372 18.761 1.00 97.50 105 GLU A O 1
ATOM 843 N N . LYS A 1 106 ? -4.832 4.796 20.336 1.00 98.12 106 LYS A N 1
ATOM 844 C CA . LYS A 1 106 ? -3.528 4.145 20.097 1.00 98.12 106 LYS A CA 1
ATOM 845 C C . LYS A 1 106 ? -3.357 3.711 18.639 1.00 98.12 106 LYS A C 1
ATOM 847 O O . LYS A 1 106 ? -2.279 3.859 18.056 1.00 98.12 106 LYS A O 1
ATOM 852 N N . SER A 1 107 ? -4.419 3.183 18.031 1.00 97.88 107 SER A N 1
ATOM 853 C CA . SER A 1 107 ? -4.408 2.779 16.621 1.00 97.88 107 SER A CA 1
ATOM 854 C C . SER A 1 107 ? -4.256 3.979 15.682 1.00 97.88 107 SER A C 1
ATOM 856 O O . SER A 1 107 ? -3.498 3.907 14.710 1.00 97.88 107 SER A O 1
ATOM 858 N N . ILE A 1 108 ? -4.928 5.096 15.980 1.00 98.00 108 ILE A N 1
ATOM 859 C CA . ILE A 1 108 ? -4.808 6.355 15.233 1.00 98.00 108 ILE A CA 1
ATOM 860 C C . ILE A 1 108 ? -3.370 6.886 15.308 1.00 98.00 108 ILE A C 1
ATOM 862 O O . ILE A 1 108 ? -2.783 7.174 14.263 1.00 98.00 108 ILE A O 1
ATOM 866 N N . GLU A 1 109 ? -2.769 6.945 16.498 1.00 97.88 109 GLU A N 1
ATOM 867 C CA . GLU A 1 109 ? -1.374 7.375 16.671 1.00 97.88 109 GLU A CA 1
ATOM 868 C C . GLU A 1 109 ? -0.387 6.487 15.895 1.00 97.88 109 GLU A C 1
ATOM 870 O O . GLU A 1 109 ? 0.565 6.974 15.274 1.00 97.88 109 GLU A O 1
ATOM 875 N N . GLY A 1 110 ? -0.612 5.168 15.901 1.00 98.06 110 GLY A N 1
ATOM 876 C CA . GLY A 1 110 ? 0.183 4.213 15.128 1.00 98.06 110 GLY A CA 1
ATOM 877 C C . GLY A 1 110 ? 0.132 4.498 13.624 1.00 98.06 110 GLY A C 1
ATOM 878 O O . GLY A 1 110 ? 1.170 4.507 12.951 1.00 98.06 110 GLY A O 1
ATOM 879 N N . ILE A 1 111 ? -1.058 4.805 13.102 1.00 97.88 111 ILE A N 1
ATOM 880 C CA . ILE A 1 111 ? -1.253 5.186 11.697 1.00 97.88 111 ILE A CA 1
ATOM 881 C C . ILE A 1 111 ? -0.549 6.514 11.379 1.00 97.88 111 ILE A C 1
ATOM 883 O O . ILE A 1 111 ? 0.083 6.637 10.327 1.00 97.88 111 ILE A O 1
ATOM 887 N N . GLU A 1 112 ? -0.583 7.501 12.273 1.00 97.50 112 GLU A N 1
ATOM 888 C CA . GLU A 1 112 ? 0.100 8.786 12.064 1.00 97.50 112 GLU A CA 1
ATOM 889 C C . GLU A 1 112 ? 1.624 8.639 11.991 1.00 97.50 112 GLU A C 1
ATOM 891 O O . GLU A 1 112 ? 2.273 9.205 11.097 1.00 97.50 112 GLU A O 1
ATOM 896 N N . LYS A 1 113 ? 2.203 7.814 12.873 1.00 98.12 113 LYS A N 1
ATOM 897 C CA . LYS A 1 113 ? 3.629 7.451 12.831 1.00 98.12 113 LYS A CA 1
ATOM 898 C C . LYS A 1 113 ? 3.981 6.758 11.511 1.00 98.12 113 LYS A C 1
ATOM 900 O O . LYS A 1 113 ? 4.977 7.113 10.871 1.00 98.12 113 LYS A O 1
ATOM 905 N N . LEU A 1 114 ? 3.138 5.828 11.053 1.00 97.88 114 LEU A N 1
ATOM 906 C CA . LEU A 1 114 ? 3.314 5.142 9.771 1.00 97.88 114 LEU A CA 1
ATOM 907 C C . LEU A 1 114 ? 3.267 6.117 8.586 1.00 97.88 114 LEU A C 1
ATOM 909 O O . LEU A 1 114 ? 4.178 6.114 7.755 1.00 97.88 114 LEU A O 1
ATOM 913 N N . ILE A 1 115 ? 2.259 6.991 8.519 1.00 98.00 115 ILE A N 1
ATOM 914 C CA . ILE A 1 115 ? 2.133 8.013 7.466 1.00 98.00 115 ILE A CA 1
ATOM 915 C C . ILE A 1 115 ? 3.371 8.916 7.444 1.00 98.00 115 ILE A C 1
ATOM 917 O O . ILE A 1 115 ? 3.885 9.234 6.369 1.00 98.00 115 ILE A O 1
ATOM 921 N N . THR A 1 116 ? 3.878 9.310 8.610 1.00 97.94 116 THR A N 1
ATOM 922 C CA . THR A 1 116 ? 5.084 10.144 8.725 1.00 97.94 116 THR A CA 1
ATOM 923 C C . THR A 1 116 ? 6.323 9.419 8.191 1.00 97.94 116 THR A C 1
ATOM 925 O O . THR A 1 116 ? 7.075 9.984 7.393 1.00 97.94 116 THR A O 1
ATOM 928 N N . SER A 1 117 ? 6.488 8.136 8.522 1.00 98.06 117 SER A N 1
ATOM 929 C CA . SER A 1 117 ? 7.551 7.286 7.966 1.00 98.06 117 SER A CA 1
ATOM 930 C C . SER A 1 117 ? 7.456 7.156 6.439 1.00 98.06 117 SER A C 1
ATOM 932 O O . SER A 1 117 ? 8.451 7.328 5.727 1.00 98.06 117 SER A O 1
ATOM 934 N N . LEU A 1 118 ? 6.250 6.931 5.905 1.00 97.81 118 LEU A N 1
ATOM 935 C CA . LEU A 1 118 ? 6.005 6.851 4.461 1.00 97.81 118 LEU A CA 1
ATOM 936 C C . LEU A 1 118 ? 6.321 8.173 3.746 1.00 97.81 118 LEU A C 1
ATOM 938 O O . LEU A 1 118 ? 6.937 8.150 2.677 1.00 97.81 118 LEU A O 1
ATOM 942 N N . LYS A 1 119 ? 5.973 9.322 4.341 1.00 97.69 119 LYS A N 1
ATOM 943 C CA . LYS A 1 119 ? 6.353 10.648 3.822 1.00 97.69 119 LYS A CA 1
ATOM 944 C C . LYS A 1 119 ? 7.872 10.802 3.741 1.00 97.69 119 LYS A C 1
ATOM 946 O O . LYS A 1 119 ? 8.371 11.202 2.690 1.00 97.69 119 LYS A O 1
ATOM 951 N N . GLY A 1 120 ? 8.600 10.425 4.794 1.00 97.62 120 GLY A N 1
ATOM 952 C CA . GLY A 1 120 ? 10.065 10.472 4.809 1.00 97.62 120 GLY A CA 1
ATOM 953 C C . GLY A 1 120 ? 10.697 9.583 3.731 1.00 97.62 120 GLY A C 1
ATOM 954 O O . GLY A 1 120 ? 11.602 10.014 3.015 1.00 97.62 120 GLY A O 1
ATOM 955 N N . LYS A 1 121 ? 10.177 8.361 3.540 1.00 97.94 121 LYS A N 1
ATOM 956 C CA . LYS A 1 121 ? 10.604 7.473 2.442 1.00 97.94 121 LYS A CA 1
ATOM 957 C C . LYS A 1 121 ? 10.343 8.109 1.077 1.00 97.94 121 LYS A C 1
ATOM 959 O O . LYS A 1 121 ? 11.251 8.165 0.250 1.00 97.94 121 LYS A O 1
ATOM 964 N N . LYS A 1 122 ? 9.137 8.640 0.853 1.00 98.06 122 LYS A N 1
ATOM 965 C CA . LYS A 1 122 ? 8.764 9.307 -0.403 1.00 98.06 122 LYS A CA 1
ATOM 966 C C . LYS A 1 122 ? 9.687 10.487 -0.711 1.00 98.06 122 LYS A C 1
ATOM 968 O O . LYS A 1 122 ? 10.105 10.643 -1.858 1.00 98.06 122 LYS A O 1
ATOM 973 N N . GLN A 1 123 ? 10.014 11.301 0.291 1.00 97.69 123 GLN A N 1
ATOM 974 C CA . GLN A 1 123 ? 10.916 12.438 0.129 1.00 97.69 123 GLN A CA 1
ATOM 975 C C . GLN A 1 123 ? 12.302 11.987 -0.349 1.00 97.69 123 GLN A C 1
ATOM 977 O O . GLN A 1 123 ? 12.745 12.436 -1.403 1.00 97.69 123 GLN A O 1
ATOM 982 N N . LYS A 1 124 ? 12.922 11.009 0.327 1.00 97.50 124 LYS A N 1
ATOM 983 C CA . LYS A 1 124 ? 14.222 10.444 -0.087 1.00 97.50 124 LYS A CA 1
ATOM 984 C C . LYS A 1 124 ? 14.204 9.913 -1.524 1.00 97.50 124 LYS A C 1
ATOM 986 O O . LYS A 1 124 ? 15.157 10.094 -2.277 1.00 97.50 124 LYS A O 1
ATOM 991 N N . ARG A 1 125 ? 13.118 9.244 -1.927 1.00 96.62 125 ARG A N 1
ATOM 992 C CA . ARG A 1 125 ? 12.960 8.749 -3.305 1.00 96.62 125 ARG A CA 1
ATOM 993 C C . ARG A 1 125 ? 12.841 9.887 -4.315 1.00 96.62 125 ARG A C 1
ATOM 995 O O . ARG A 1 125 ? 13.443 9.806 -5.380 1.00 96.62 125 ARG A O 1
ATOM 1002 N N . THR A 1 126 ? 12.122 10.949 -3.962 1.00 95.81 126 THR A N 1
ATOM 1003 C CA . THR A 1 126 ? 11.972 12.145 -4.802 1.00 95.81 126 THR A CA 1
ATOM 1004 C C . THR A 1 126 ? 13.317 12.850 -4.990 1.00 95.81 126 THR A C 1
ATOM 1006 O O . THR A 1 126 ? 13.684 13.162 -6.116 1.00 95.81 126 THR A O 1
ATOM 1009 N N . GLU A 1 127 ? 14.098 13.010 -3.920 1.00 97.06 127 GLU A N 1
ATOM 1010 C CA . GLU A 1 127 ? 15.455 13.574 -3.981 1.00 97.06 127 GLU A CA 1
ATOM 1011 C C . GLU A 1 127 ? 16.379 12.750 -4.889 1.00 97.06 127 GLU A C 1
ATOM 1013 O O . GLU A 1 127 ? 17.133 13.308 -5.684 1.00 97.06 127 GLU A O 1
ATOM 1018 N N . ASN A 1 128 ? 16.291 11.417 -4.830 1.00 96.00 128 ASN A N 1
ATOM 1019 C CA . ASN A 1 128 ? 17.054 10.546 -5.725 1.00 96.00 128 ASN A CA 1
ATOM 1020 C C . ASN A 1 128 ? 16.644 10.708 -7.194 1.00 96.00 128 ASN A C 1
ATOM 1022 O O . ASN A 1 128 ? 17.510 10.694 -8.064 1.00 96.00 128 ASN A O 1
ATOM 1026 N N . VAL A 1 129 ? 15.350 10.878 -7.481 1.00 95.75 129 VAL A N 1
ATOM 1027 C CA . VAL A 1 129 ? 14.873 11.168 -8.844 1.00 95.75 129 VAL A CA 1
ATOM 1028 C C . VAL A 1 129 ? 15.456 12.487 -9.348 1.00 95.75 129 VAL A C 1
ATOM 1030 O O . VAL A 1 129 ? 15.935 12.535 -10.478 1.00 95.75 129 VAL A O 1
ATOM 1033 N N . THR A 1 130 ? 15.481 13.530 -8.514 1.00 95.38 130 THR A N 1
ATOM 1034 C CA . THR A 1 130 ? 16.085 14.821 -8.875 1.00 95.38 130 THR A CA 1
ATOM 1035 C C . THR A 1 130 ? 17.574 14.681 -9.194 1.00 95.38 130 THR A C 1
ATOM 1037 O O . THR A 1 130 ? 18.021 15.172 -10.226 1.00 95.38 130 THR A O 1
ATOM 1040 N N . LYS A 1 131 ? 18.335 13.935 -8.381 1.00 95.75 131 LYS A N 1
ATOM 1041 C CA . LYS A 1 131 ? 19.763 13.671 -8.646 1.00 95.75 131 LYS A CA 1
ATOM 1042 C C . LYS A 1 131 ? 19.986 12.936 -9.969 1.00 95.75 131 LYS A C 1
ATOM 1044 O O . LYS A 1 131 ? 20.842 13.335 -10.750 1.00 95.75 131 LYS A O 1
ATOM 1049 N N . LEU A 1 132 ? 19.184 11.907 -10.254 1.00 94.88 132 LEU A N 1
ATOM 1050 C CA . LEU A 1 132 ? 19.271 11.170 -11.522 1.00 94.88 132 LEU A CA 1
ATOM 1051 C C . LEU A 1 132 ? 18.933 12.051 -12.731 1.00 94.88 132 LEU A C 1
ATOM 1053 O O . LEU A 1 132 ? 19.545 11.899 -13.787 1.00 94.88 132 LEU A O 1
ATOM 1057 N N . LEU A 1 133 ? 17.982 12.981 -12.589 1.00 93.06 133 LEU A N 1
ATOM 1058 C CA . LEU A 1 133 ? 17.666 13.961 -13.630 1.00 93.06 133 LEU A CA 1
ATOM 1059 C C . LEU A 1 133 ? 18.855 14.888 -13.900 1.00 93.06 133 LEU A C 1
ATOM 1061 O O . LEU A 1 133 ? 19.219 15.093 -15.056 1.00 93.06 133 LEU A O 1
ATOM 1065 N N . GLU A 1 134 ? 19.498 15.401 -12.853 1.00 94.06 134 GLU A N 1
ATOM 1066 C CA . GLU A 1 134 ? 20.698 16.231 -12.989 1.00 94.06 134 GLU A CA 1
ATOM 1067 C C . GLU A 1 134 ? 21.863 15.467 -13.636 1.00 94.06 134 GLU A C 1
ATOM 1069 O O . GLU A 1 134 ? 22.546 16.007 -14.507 1.00 94.06 134 GLU A O 1
ATOM 1074 N N . GLU A 1 135 ? 22.087 14.211 -13.244 1.00 93.56 135 GLU A N 1
ATOM 1075 C CA . GLU A 1 135 ? 23.095 13.331 -13.851 1.00 93.56 135 GLU A CA 1
ATOM 1076 C C . GLU A 1 135 ? 22.801 13.077 -15.334 1.00 93.56 135 GLU A C 1
ATOM 1078 O O . GLU A 1 135 ? 23.689 13.219 -16.177 1.00 93.56 135 GLU A O 1
ATOM 1083 N N . THR A 1 136 ? 21.543 12.791 -15.670 1.00 92.31 136 THR A N 1
ATOM 1084 C CA . THR A 1 136 ? 21.097 12.582 -17.054 1.00 92.31 136 THR A CA 1
ATOM 1085 C C . THR A 1 136 ? 21.340 13.828 -17.906 1.00 92.31 136 THR A C 1
ATOM 1087 O O . THR A 1 136 ? 21.866 13.734 -19.014 1.00 92.31 136 THR A O 1
ATOM 1090 N N . GLU A 1 137 ? 21.017 15.015 -17.390 1.00 91.25 137 GLU A N 1
ATOM 1091 C CA . GLU A 1 137 ? 21.249 16.275 -18.102 1.00 91.25 137 GLU A CA 1
ATOM 1092 C C . GLU A 1 137 ? 22.742 16.600 -18.254 1.00 91.25 137 GLU A C 1
ATOM 1094 O O . GLU A 1 137 ? 23.160 17.102 -19.301 1.00 91.25 137 GLU A O 1
ATOM 1099 N N . LYS A 1 138 ? 23.580 16.260 -17.265 1.00 92.88 138 LYS A N 1
ATOM 1100 C CA . LYS A 1 138 ? 25.045 16.368 -17.393 1.00 92.88 138 LYS A CA 1
ATOM 1101 C C . LYS A 1 138 ? 25.577 15.472 -18.511 1.00 92.88 138 LYS A C 1
ATOM 1103 O O . LYS A 1 138 ? 26.379 15.941 -19.320 1.00 92.88 138 LYS A O 1
ATOM 1108 N N . ILE A 1 139 ? 25.107 14.225 -18.596 1.00 91.06 139 ILE A N 1
ATOM 1109 C CA . ILE A 1 139 ? 25.494 13.298 -19.670 1.00 91.06 139 ILE A CA 1
ATOM 1110 C C . ILE A 1 139 ? 25.051 13.850 -21.024 1.00 91.06 139 ILE A C 1
ATOM 1112 O O . ILE A 1 139 ? 25.878 13.950 -21.929 1.00 91.06 139 ILE A O 1
ATOM 1116 N N . LYS A 1 140 ? 23.799 14.304 -21.153 1.00 88.44 140 LYS A N 1
ATOM 1117 C CA . LYS A 1 140 ? 23.269 14.853 -22.414 1.00 88.44 140 LYS A CA 1
ATOM 1118 C C . LYS A 1 140 ? 24.029 16.074 -22.931 1.00 88.44 140 LYS A C 1
ATOM 1120 O O . LYS A 1 140 ? 24.121 16.269 -24.140 1.00 88.44 140 LYS A O 1
ATOM 1125 N N . ARG A 1 141 ? 24.578 16.898 -22.033 1.00 91.75 141 ARG A N 1
ATOM 1126 C CA . ARG A 1 141 ? 25.410 18.064 -22.385 1.00 91.75 141 ARG A CA 1
ATOM 1127 C C . ARG A 1 141 ? 26.852 17.697 -22.740 1.00 91.75 141 ARG A C 1
ATOM 1129 O O . ARG A 1 141 ? 27.595 18.553 -23.218 1.00 91.75 141 ARG A O 1
ATOM 1136 N N . SER A 1 142 ? 27.275 16.462 -22.484 1.00 90.88 142 SER A N 1
ATOM 1137 C CA . SER A 1 142 ? 28.640 16.029 -22.765 1.00 90.88 142 SER A CA 1
ATOM 1138 C C . SER A 1 142 ? 28.895 15.905 -24.271 1.00 90.88 142 SER A C 1
ATOM 1140 O O . SER A 1 142 ? 28.020 15.530 -25.054 1.00 90.88 142 SER A O 1
ATOM 1142 N N . LYS A 1 143 ? 30.141 16.172 -24.680 1.00 88.69 143 LYS A N 1
ATOM 1143 C CA . LYS A 1 143 ? 30.580 15.958 -26.069 1.00 88.69 143 LYS A CA 1
ATOM 1144 C C . LYS A 1 143 ? 30.456 14.487 -26.480 1.00 88.69 143 LYS A C 1
ATOM 1146 O O . LYS A 1 143 ? 30.015 14.211 -27.589 1.00 88.69 143 LYS A O 1
ATOM 1151 N N . SER A 1 144 ? 30.762 13.571 -25.557 1.00 86.69 144 SER A N 1
ATOM 1152 C CA . SER A 1 144 ? 30.638 12.120 -25.758 1.00 86.69 144 SER A CA 1
ATOM 1153 C C . SER A 1 144 ? 29.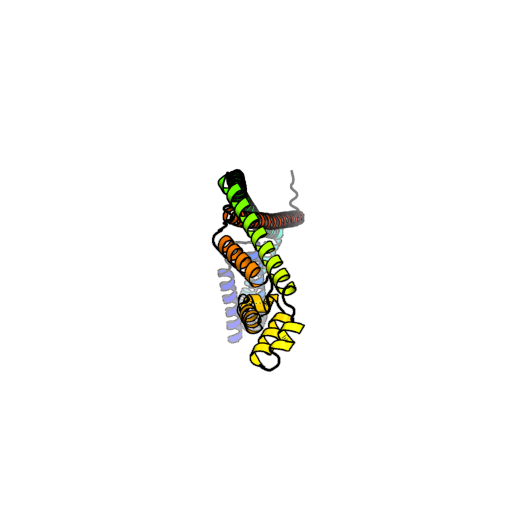218 11.720 -26.155 1.00 86.69 144 SER A C 1
ATOM 1155 O O . SER A 1 144 ? 29.022 11.005 -27.134 1.00 86.69 144 SER A O 1
ATOM 1157 N N . TYR A 1 145 ? 28.210 12.241 -25.452 1.00 86.75 145 TYR A N 1
ATOM 1158 C CA . TYR A 1 145 ? 26.814 11.959 -25.772 1.00 86.75 145 TYR A CA 1
ATOM 1159 C C . TYR A 1 145 ? 26.413 12.515 -27.144 1.00 86.75 145 TYR A C 1
ATOM 1161 O O . TYR A 1 145 ? 25.780 11.818 -27.933 1.00 86.75 145 TYR A O 1
ATOM 1169 N N . ALA A 1 146 ? 26.829 13.741 -27.479 1.00 86.56 146 ALA A N 1
ATOM 1170 C CA . ALA A 1 146 ? 26.565 14.321 -28.797 1.00 86.56 146 ALA A CA 1
ATOM 1171 C C . ALA A 1 146 ? 27.205 13.505 -29.940 1.00 86.56 146 ALA A C 1
ATOM 1173 O O . ALA A 1 146 ? 26.588 13.315 -30.990 1.00 86.56 146 ALA A O 1
ATOM 1174 N N . GLU A 1 147 ? 28.422 12.996 -29.744 1.00 87.75 147 GLU A N 1
ATOM 1175 C CA . GLU A 1 147 ? 29.089 12.100 -30.696 1.00 87.75 147 GLU A CA 1
ATOM 1176 C C . GLU A 1 147 ? 28.381 10.746 -30.807 1.00 87.75 147 GLU A C 1
ATOM 1178 O O . GLU A 1 147 ? 28.178 10.248 -31.916 1.00 87.75 147 GLU A O 1
ATOM 1183 N N . ASN A 1 148 ? 27.944 10.172 -29.685 1.00 87.06 148 ASN A N 1
ATOM 1184 C CA . ASN A 1 148 ? 27.173 8.929 -29.679 1.00 87.06 148 ASN A CA 1
ATOM 1185 C C . ASN A 1 148 ? 25.819 9.094 -30.386 1.00 87.06 148 ASN A C 1
ATOM 1187 O O . ASN A 1 148 ? 25.437 8.225 -31.170 1.00 87.06 148 ASN A O 1
ATOM 1191 N N . MET A 1 149 ? 25.137 10.231 -30.219 1.00 86.12 149 MET A N 1
ATOM 1192 C CA . MET A 1 149 ? 23.904 10.533 -30.956 1.00 86.12 149 MET A CA 1
ATOM 1193 C C . MET A 1 149 ? 24.143 10.661 -32.464 1.00 86.12 149 MET A C 1
ATOM 1195 O O . MET A 1 149 ? 23.362 10.127 -33.251 1.00 86.12 149 MET A O 1
ATOM 1199 N N . LYS A 1 150 ? 25.257 11.272 -32.892 1.00 88.31 150 LYS A N 1
ATOM 1200 C CA . LYS A 1 150 ? 25.637 11.297 -34.316 1.00 88.31 150 LYS A CA 1
ATOM 1201 C C . LYS A 1 150 ? 25.861 9.890 -34.871 1.00 88.31 150 LYS A C 1
ATOM 1203 O O . LYS A 1 150 ? 25.341 9.581 -35.939 1.00 88.31 150 LYS A O 1
ATOM 1208 N N . LYS A 1 151 ? 26.556 9.015 -34.133 1.00 88.56 151 LYS A N 1
ATOM 1209 C CA . LYS A 1 151 ? 26.731 7.600 -34.522 1.00 88.56 151 LYS A CA 1
ATOM 1210 C C . LYS A 1 151 ? 25.388 6.874 -34.645 1.00 88.56 151 LYS A C 1
ATOM 1212 O O . LYS A 1 151 ? 25.199 6.096 -35.580 1.00 88.56 151 LYS A O 1
ATOM 1217 N N . ALA A 1 152 ? 24.447 7.133 -33.734 1.00 87.12 152 ALA A N 1
ATOM 1218 C CA . ALA A 1 152 ? 23.100 6.562 -33.788 1.00 87.12 152 ALA A CA 1
ATOM 1219 C C . ALA A 1 152 ? 22.340 7.002 -35.050 1.00 87.12 152 ALA A C 1
ATOM 1221 O O . ALA A 1 152 ? 21.742 6.173 -35.745 1.00 87.12 152 ALA A O 1
ATOM 1222 N N . ASP A 1 153 ? 22.401 8.292 -35.379 1.00 87.44 153 ASP A N 1
ATOM 1223 C CA . ASP A 1 153 ? 21.784 8.838 -36.586 1.00 87.44 153 ASP A CA 1
ATOM 1224 C C . ASP A 1 153 ? 22.448 8.303 -37.860 1.00 87.44 153 ASP A C 1
ATOM 1226 O O . ASP A 1 153 ? 21.745 7.888 -38.786 1.00 87.44 153 ASP A O 1
ATOM 1230 N N . GLU A 1 154 ? 23.780 8.220 -37.900 1.00 88.81 154 GLU A N 1
ATOM 1231 C CA . GLU A 1 154 ? 24.527 7.605 -39.002 1.00 88.81 154 GLU A CA 1
ATOM 1232 C C . GLU A 1 154 ? 24.117 6.144 -39.214 1.00 88.81 154 GLU A C 1
ATOM 1234 O O . GLU A 1 154 ? 23.816 5.741 -40.340 1.00 88.81 154 GLU A O 1
ATOM 1239 N N . LEU A 1 155 ? 24.020 5.351 -38.142 1.00 88.75 155 LEU A N 1
ATOM 1240 C CA . LEU A 1 155 ? 23.523 3.974 -38.197 1.00 88.75 155 LEU A CA 1
ATOM 1241 C C . LEU A 1 155 ? 22.100 3.902 -38.759 1.00 88.75 155 LEU A C 1
ATOM 1243 O O . LEU A 1 155 ? 21.802 3.044 -39.597 1.00 88.75 155 LEU A O 1
ATOM 1247 N N . ARG A 1 156 ? 21.213 4.801 -38.323 1.00 88.75 156 ARG A N 1
ATOM 1248 C CA . ARG A 1 156 ? 19.822 4.848 -38.787 1.00 88.75 156 ARG A CA 1
ATOM 1249 C C . ARG A 1 156 ? 19.733 5.205 -40.269 1.00 88.75 156 ARG A C 1
ATOM 1251 O O . ARG A 1 156 ? 18.960 4.578 -40.996 1.00 88.75 156 ARG A O 1
ATOM 1258 N N . GLN A 1 157 ? 20.518 6.178 -40.725 1.00 90.44 157 GLN A N 1
ATOM 1259 C CA . GLN A 1 157 ? 20.582 6.555 -42.140 1.00 90.44 157 GLN A CA 1
ATOM 1260 C C . GLN A 1 157 ? 21.197 5.441 -42.988 1.00 90.44 157 GLN A C 1
ATOM 1262 O O . GLN A 1 157 ? 20.659 5.104 -44.042 1.00 90.44 157 GLN A O 1
ATOM 1267 N N . ASN A 1 158 ? 22.261 4.797 -42.505 1.00 90.00 158 ASN A N 1
ATOM 1268 C CA . ASN A 1 158 ? 22.890 3.672 -43.189 1.00 90.00 158 ASN A CA 1
ATOM 1269 C C . ASN A 1 158 ? 21.928 2.492 -43.357 1.00 90.00 158 ASN A C 1
ATOM 1271 O O . ASN A 1 158 ? 21.845 1.944 -44.454 1.00 90.00 158 ASN A O 1
ATOM 1275 N N . LYS A 1 159 ? 21.138 2.147 -42.330 1.00 88.94 159 LYS A N 1
ATOM 1276 C CA . LYS A 1 159 ? 20.083 1.119 -42.435 1.00 88.94 159 LYS A CA 1
ATOM 1277 C C . LYS A 1 159 ? 19.052 1.468 -43.513 1.00 88.94 159 LYS A C 1
ATOM 1279 O O . LYS A 1 159 ? 18.822 0.663 -44.409 1.00 88.94 159 LYS A O 1
ATOM 1284 N N . LYS A 1 160 ? 18.520 2.697 -43.505 1.00 90.69 160 LYS A N 1
ATOM 1285 C CA . LYS A 1 160 ? 17.581 3.164 -44.545 1.00 90.69 160 LYS A CA 1
ATOM 1286 C C . LYS A 1 160 ? 18.188 3.114 -45.950 1.00 90.69 160 LYS A C 1
ATOM 1288 O O . LYS A 1 160 ? 17.508 2.741 -46.904 1.00 90.69 160 LYS A O 1
ATOM 1293 N N . ASN A 1 161 ? 19.460 3.485 -46.085 1.00 91.00 161 ASN A N 1
ATOM 1294 C CA . ASN A 1 161 ? 20.172 3.444 -47.360 1.00 91.00 161 ASN A CA 1
ATOM 1295 C C . ASN A 1 161 ? 20.395 2.006 -47.841 1.00 91.00 161 ASN A C 1
ATOM 1297 O O . ASN A 1 161 ? 20.197 1.735 -49.021 1.00 91.00 161 ASN A O 1
ATOM 1301 N N . ILE A 1 162 ? 20.744 1.079 -46.944 1.00 90.38 162 ILE A N 1
ATOM 1302 C CA . ILE A 1 162 ? 20.839 -0.358 -47.245 1.00 90.38 162 ILE A CA 1
ATOM 1303 C C . ILE A 1 162 ? 19.499 -0.869 -47.780 1.00 90.38 162 ILE A C 1
ATOM 1305 O O . ILE A 1 162 ? 19.477 -1.499 -48.837 1.00 90.38 162 ILE A O 1
ATOM 1309 N N . ASP A 1 163 ? 18.390 -0.550 -47.112 1.00 90.00 163 ASP A N 1
ATOM 1310 C CA . ASP A 1 163 ? 17.054 -0.982 -47.538 1.00 90.00 163 ASP A CA 1
ATOM 1311 C C . ASP A 1 163 ? 16.678 -0.409 -48.911 1.00 90.00 163 ASP A C 1
ATOM 1313 O O . ASP A 1 163 ? 16.204 -1.138 -49.788 1.00 90.00 163 ASP A O 1
ATOM 1317 N N . ARG A 1 164 ? 16.965 0.880 -49.141 1.00 91.56 164 ARG A N 1
ATOM 1318 C CA . ARG A 1 164 ? 16.769 1.525 -50.447 1.00 91.56 164 ARG A CA 1
ATOM 1319 C C . ARG A 1 164 ? 17.605 0.849 -51.533 1.00 91.56 164 ARG A C 1
ATOM 1321 O O . ARG A 1 164 ? 17.080 0.527 -52.594 1.00 91.56 164 ARG A O 1
ATOM 1328 N N . MET A 1 165 ? 18.880 0.577 -51.268 1.00 89.94 165 MET A N 1
ATOM 1329 C CA . MET A 1 165 ? 19.766 -0.088 -52.225 1.00 89.94 165 MET A CA 1
ATOM 1330 C C . MET A 1 165 ? 19.311 -1.516 -52.545 1.00 89.94 165 MET A C 1
ATOM 1332 O O . MET A 1 165 ? 19.406 -1.930 -53.698 1.00 89.94 165 MET A O 1
ATOM 1336 N N . ILE A 1 166 ? 18.787 -2.261 -51.564 1.00 90.75 166 ILE A N 1
ATOM 1337 C CA . ILE A 1 166 ? 18.178 -3.581 -51.796 1.00 90.75 166 ILE A CA 1
ATOM 1338 C C . ILE A 1 166 ? 16.963 -3.443 -52.717 1.00 90.75 166 ILE A C 1
ATOM 1340 O O . ILE A 1 166 ? 16.822 -4.210 -53.670 1.00 90.75 166 ILE A O 1
ATOM 1344 N N . HIS A 1 167 ? 16.111 -2.441 -52.494 1.00 89.94 167 HIS A N 1
ATOM 1345 C CA . HIS A 1 167 ? 14.980 -2.195 -53.384 1.00 89.94 167 HIS A CA 1
ATOM 1346 C C . HIS A 1 167 ? 15.438 -1.848 -54.811 1.00 89.94 167 HIS A C 1
ATOM 1348 O O . HIS A 1 167 ? 14.896 -2.379 -55.783 1.00 89.94 167 HIS A O 1
ATOM 1354 N N . GLU A 1 168 ? 16.456 -1.005 -54.954 1.00 90.06 168 GLU A N 1
ATOM 1355 C CA . GLU A 1 168 ? 16.998 -0.628 -56.258 1.00 90.06 168 GLU A CA 1
ATOM 1356 C C . GLU A 1 168 ? 17.663 -1.813 -56.979 1.00 90.06 168 GLU A C 1
ATOM 1358 O O . GLU A 1 168 ? 17.545 -1.925 -58.197 1.00 90.06 168 GLU A O 1
ATOM 1363 N N . LEU A 1 169 ? 18.318 -2.727 -56.250 1.00 89.56 169 LEU A N 1
ATOM 1364 C CA . LEU A 1 169 ? 18.879 -3.964 -56.809 1.00 89.56 169 LEU A CA 1
ATOM 1365 C C . LEU A 1 169 ? 17.802 -4.838 -57.463 1.00 89.56 169 LEU A C 1
ATOM 1367 O O . LEU A 1 169 ? 18.053 -5.399 -58.527 1.00 89.56 169 LEU A O 1
ATOM 1371 N N . ARG A 1 170 ? 16.594 -4.903 -56.886 1.00 90.81 170 ARG A N 1
ATOM 1372 C CA . ARG A 1 170 ? 15.445 -5.584 -57.510 1.00 90.81 170 ARG A CA 1
ATOM 1373 C C . ARG A 1 170 ? 15.107 -4.983 -58.873 1.00 90.81 170 ARG A C 1
ATOM 1375 O O . ARG A 1 170 ? 14.850 -5.724 -59.814 1.00 90.81 170 ARG A O 1
ATOM 1382 N N . GLY A 1 171 ? 15.104 -3.652 -58.967 1.00 87.69 171 GLY A N 1
ATOM 1383 C CA . GLY A 1 171 ? 14.754 -2.919 -60.188 1.00 87.69 171 GLY A CA 1
ATOM 1384 C C . GLY A 1 171 ? 15.760 -3.091 -61.330 1.00 87.69 171 GLY A C 1
ATOM 1385 O O . GLY A 1 171 ? 15.403 -2.891 -62.484 1.00 87.69 171 GLY A O 1
ATOM 1386 N N . LEU A 1 172 ? 16.996 -3.499 -61.028 1.00 87.94 172 LEU A N 1
ATOM 1387 C CA . LEU A 1 172 ? 18.038 -3.784 -62.025 1.00 87.94 172 LEU A CA 1
ATOM 1388 C C . LEU A 1 172 ? 17.945 -5.195 -62.628 1.00 87.94 172 LEU A C 1
ATOM 1390 O O . LEU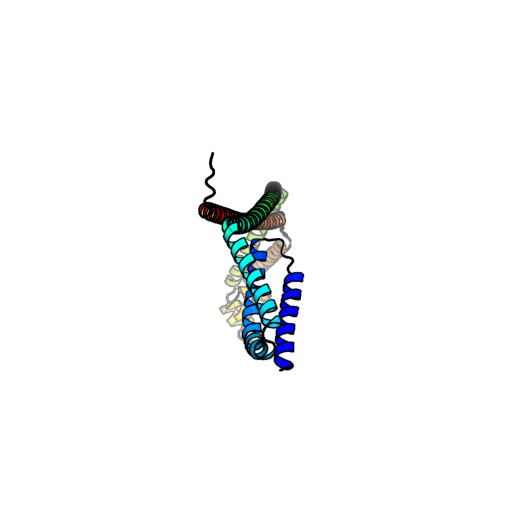 A 1 172 ? 18.716 -5.530 -63.532 1.00 87.94 172 LEU A O 1
ATOM 1394 N N . ILE A 1 173 ? 17.054 -6.042 -62.109 1.00 86.94 173 ILE A N 1
ATOM 1395 C CA . ILE A 1 173 ? 16.876 -7.411 -62.585 1.00 86.94 173 ILE A CA 1
ATOM 1396 C C . ILE A 1 173 ? 15.676 -7.456 -63.524 1.00 86.94 173 ILE A C 1
ATOM 1398 O O . ILE A 1 173 ? 14.526 -7.361 -63.094 1.00 86.94 173 ILE A O 1
ATOM 1402 N N . ASP A 1 174 ? 15.935 -7.708 -64.804 1.00 87.75 174 ASP A N 1
ATOM 1403 C CA . ASP A 1 174 ? 14.888 -8.153 -65.715 1.00 87.75 174 ASP A CA 1
ATOM 1404 C C . ASP A 1 174 ? 14.602 -9.642 -65.466 1.00 87.75 174 ASP A C 1
ATOM 1406 O O . ASP A 1 174 ? 15.221 -10.544 -66.038 1.00 87.75 174 ASP A O 1
ATOM 1410 N N . PHE A 1 175 ? 13.645 -9.907 -64.575 1.00 88.44 175 PHE A N 1
ATOM 1411 C CA . PHE A 1 175 ? 13.229 -11.267 -64.227 1.00 88.44 175 PHE A CA 1
ATOM 1412 C C . PHE A 1 175 ? 12.649 -12.042 -65.420 1.00 88.44 175 PHE A C 1
ATOM 1414 O O . PHE A 1 175 ? 12.651 -13.274 -65.390 1.00 88.44 175 PHE A O 1
ATOM 1421 N N . LYS A 1 176 ? 12.135 -11.358 -66.453 1.00 86.31 176 LYS A N 1
ATOM 1422 C CA . LYS A 1 176 ? 11.584 -12.001 -67.653 1.00 86.31 176 LYS A CA 1
ATOM 1423 C C . LYS A 1 176 ? 12.720 -12.464 -68.562 1.00 86.31 176 LYS A C 1
ATOM 1425 O O . LYS A 1 176 ? 12.755 -13.638 -68.925 1.00 86.31 176 LYS A O 1
ATOM 1430 N N . ALA A 1 177 ? 13.675 -11.582 -68.857 1.00 84.31 177 ALA A N 1
ATOM 1431 C CA . ALA A 1 177 ? 14.856 -11.927 -69.649 1.00 84.31 177 ALA A CA 1
ATOM 1432 C C . ALA A 1 177 ? 15.707 -13.007 -68.964 1.00 84.31 177 ALA A C 1
ATOM 1434 O O . ALA A 1 177 ? 16.140 -13.961 -69.612 1.00 84.31 177 ALA A O 1
ATOM 1435 N N . LEU A 1 178 ? 15.890 -12.901 -67.644 1.00 84.88 178 LEU A N 1
ATOM 1436 C CA . LEU A 1 178 ? 16.622 -13.898 -66.866 1.00 84.88 178 LEU A CA 1
ATOM 1437 C C . LEU A 1 178 ? 15.901 -15.254 -66.864 1.00 84.88 178 LEU A C 1
ATOM 1439 O O . LEU A 1 178 ? 16.544 -16.275 -67.088 1.00 84.88 178 LEU A O 1
ATOM 1443 N N . GLY A 1 179 ? 14.573 -15.269 -66.698 1.00 85.25 179 GLY A N 1
ATOM 1444 C CA . GLY A 1 179 ? 13.762 -16.490 -66.764 1.00 85.25 179 GLY A CA 1
ATOM 1445 C C . GLY A 1 179 ? 13.837 -17.195 -68.116 1.00 85.25 179 GLY A C 1
ATOM 1446 O O . GLY A 1 179 ? 14.001 -18.411 -68.157 1.00 85.25 179 GLY A O 1
ATOM 1447 N N . ASN A 1 180 ? 13.811 -16.439 -69.217 1.00 84.62 180 ASN A N 1
ATOM 1448 C CA . ASN A 1 180 ? 13.938 -16.997 -70.566 1.00 84.62 180 ASN A CA 1
ATOM 1449 C C . ASN A 1 180 ? 15.292 -17.688 -70.793 1.00 84.62 180 ASN A C 1
ATOM 1451 O O . ASN A 1 180 ? 15.351 -18.674 -71.521 1.00 84.62 180 ASN A O 1
ATOM 1455 N N . LYS A 1 181 ? 16.374 -17.217 -70.162 1.00 83.06 181 LYS A N 1
ATOM 1456 C CA . LYS A 1 181 ? 17.712 -17.816 -70.308 1.00 83.06 181 LYS A CA 1
ATOM 1457 C C . LYS A 1 181 ? 17.942 -19.058 -69.441 1.00 83.06 181 LYS A C 1
ATOM 1459 O O . LYS A 1 181 ? 18.767 -19.887 -69.803 1.00 83.06 181 LYS A O 1
ATOM 1464 N N . ILE A 1 182 ? 17.227 -19.204 -68.324 1.00 84.25 182 ILE A N 1
ATOM 1465 C CA . ILE A 1 182 ? 17.435 -20.302 -67.354 1.00 84.25 182 ILE A CA 1
ATOM 1466 C C . ILE A 1 182 ? 16.251 -21.283 -67.271 1.00 84.25 182 ILE A C 1
ATOM 1468 O O . ILE A 1 182 ? 16.199 -22.125 -66.374 1.00 84.25 182 ILE A O 1
ATOM 1472 N N . HIS A 1 183 ? 15.295 -21.188 -68.205 1.00 79.75 183 HIS A N 1
ATOM 1473 C CA . HIS A 1 183 ? 14.033 -21.939 -68.190 1.00 79.75 183 HIS A CA 1
ATOM 1474 C C . HIS A 1 183 ? 14.210 -23.467 -68.160 1.00 79.75 183 HIS A C 1
ATOM 1476 O O . HIS A 1 183 ? 13.342 -24.170 -67.650 1.00 79.75 183 HIS A O 1
ATOM 1482 N N . SER A 1 184 ? 15.333 -23.983 -68.663 1.00 78.69 184 SER A N 1
ATOM 1483 C CA . SER A 1 184 ? 15.629 -25.419 -68.721 1.00 78.69 184 SER A CA 1
ATOM 1484 C C . SER A 1 184 ? 16.047 -26.024 -67.369 1.00 78.69 184 SER A C 1
ATOM 1486 O O . SER A 1 184 ? 16.140 -27.245 -67.256 1.00 78.69 184 SER A O 1
ATOM 1488 N N . ASN A 1 185 ? 16.302 -25.211 -66.331 1.00 85.38 185 ASN A N 1
ATOM 1489 C CA . ASN A 1 185 ? 16.763 -25.679 -65.020 1.00 85.38 185 ASN A CA 1
ATOM 1490 C C . ASN A 1 185 ? 15.761 -25.355 -63.896 1.00 85.38 185 ASN A C 1
ATOM 1492 O O . ASN A 1 185 ? 15.680 -24.229 -63.397 1.00 85.38 185 ASN A O 1
ATOM 1496 N N . ASN A 1 186 ? 15.050 -26.383 -63.421 1.00 85.06 186 ASN A N 1
ATOM 1497 C CA . ASN A 1 186 ? 14.032 -26.258 -62.370 1.00 85.06 186 ASN A CA 1
ATOM 1498 C C . ASN A 1 186 ? 14.564 -25.674 -61.048 1.00 85.06 186 ASN A C 1
ATOM 1500 O O . ASN A 1 186 ? 13.852 -24.916 -60.384 1.00 85.06 186 ASN A O 1
ATOM 1504 N N . LYS A 1 187 ? 15.813 -25.978 -60.663 1.00 87.12 187 LYS A N 1
ATOM 1505 C CA . LYS A 1 187 ? 16.410 -25.447 -59.422 1.00 87.12 187 LYS A CA 1
ATOM 1506 C C . LYS A 1 187 ? 16.666 -23.943 -59.531 1.00 87.12 187 LYS A C 1
ATOM 1508 O O . LYS A 1 187 ? 16.356 -23.191 -58.610 1.00 87.12 187 LYS A O 1
ATOM 1513 N N . GLU A 1 188 ? 17.186 -23.498 -60.669 1.00 86.88 188 GLU A N 1
ATOM 1514 C CA . GLU A 1 188 ? 17.474 -22.084 -60.936 1.00 86.88 188 GLU A CA 1
ATOM 1515 C C . GLU A 1 188 ? 16.186 -21.265 -61.092 1.00 86.88 188 GLU A C 1
ATOM 1517 O O . GLU A 1 188 ? 16.080 -20.162 -60.551 1.00 86.88 188 GLU A O 1
ATOM 1522 N N . MET A 1 189 ? 15.157 -21.850 -61.708 1.00 86.81 189 MET A N 1
ATOM 1523 C CA . MET A 1 189 ? 13.823 -21.256 -61.783 1.00 86.81 189 MET A CA 1
ATOM 1524 C C . MET A 1 189 ? 13.156 -21.098 -60.413 1.00 86.81 189 MET A C 1
ATOM 1526 O O . MET A 1 189 ? 12.471 -20.100 -60.184 1.00 86.81 189 MET A O 1
ATOM 1530 N N . SER A 1 190 ? 13.368 -22.031 -59.480 1.00 87.81 190 SER A N 1
ATOM 1531 C CA . SER A 1 190 ? 12.874 -21.894 -58.103 1.00 87.81 190 SER A CA 1
ATOM 1532 C C . SER A 1 190 ? 13.513 -20.699 -57.387 1.00 87.81 190 SER A C 1
ATOM 1534 O O . SER A 1 190 ? 12.812 -19.912 -56.750 1.00 87.81 190 SER A O 1
ATOM 1536 N N . ILE A 1 191 ? 14.831 -20.524 -57.533 1.00 87.56 191 ILE A N 1
ATOM 1537 C CA . ILE A 1 191 ? 15.571 -19.381 -56.974 1.00 87.56 191 ILE A CA 1
ATOM 1538 C C . ILE A 1 191 ? 15.064 -18.069 -57.585 1.00 87.56 191 ILE A C 1
ATOM 1540 O O . ILE A 1 191 ? 14.789 -17.111 -56.860 1.00 87.56 191 ILE A O 1
ATOM 1544 N N . LEU A 1 192 ? 14.880 -18.029 -58.909 1.00 89.00 192 LEU A N 1
ATOM 1545 C CA . LEU A 1 192 ? 14.364 -16.852 -59.603 1.00 89.00 192 LEU A CA 1
ATOM 1546 C C . LEU A 1 192 ? 12.953 -16.480 -59.132 1.00 89.00 192 LEU A C 1
ATOM 1548 O O . LEU A 1 192 ? 12.685 -15.306 -58.883 1.00 89.00 192 LEU A O 1
ATOM 1552 N N . ARG A 1 193 ? 12.053 -17.462 -58.982 1.00 89.62 193 ARG A N 1
ATOM 1553 C CA . ARG A 1 193 ? 10.685 -17.242 -58.479 1.00 89.62 193 ARG A CA 1
ATOM 1554 C C . ARG A 1 193 ? 10.690 -16.689 -57.055 1.00 89.62 193 ARG A C 1
ATOM 1556 O O . ARG A 1 193 ? 9.945 -15.750 -56.785 1.00 89.62 193 ARG A O 1
ATOM 1563 N N . ALA A 1 194 ? 11.550 -17.212 -56.179 1.00 89.00 194 ALA A N 1
ATOM 1564 C CA . ALA A 1 194 ? 11.692 -16.714 -54.811 1.00 89.00 194 ALA A CA 1
ATOM 1565 C C . ALA A 1 194 ? 12.103 -15.231 -54.789 1.00 89.00 194 ALA A C 1
ATOM 1567 O O . ALA A 1 194 ? 11.427 -14.412 -54.166 1.00 89.00 194 ALA A O 1
ATOM 1568 N N . HIS A 1 195 ? 13.142 -14.865 -55.549 1.00 90.62 195 HIS A N 1
ATOM 1569 C CA . HIS A 1 195 ? 13.606 -13.476 -55.662 1.00 90.62 195 HIS A CA 1
ATOM 1570 C C . HIS A 1 195 ? 12.613 -12.564 -56.407 1.00 90.62 195 HIS A C 1
ATOM 1572 O O . HIS A 1 195 ? 12.515 -11.382 -56.095 1.00 90.62 195 HIS A O 1
ATOM 1578 N N . LYS A 1 196 ? 11.823 -13.080 -57.356 1.00 90.44 196 LYS A N 1
ATOM 1579 C CA . LYS A 1 196 ? 10.793 -12.298 -58.066 1.00 90.44 196 LYS A CA 1
ATOM 1580 C C . LYS A 1 196 ? 9.612 -11.938 -57.158 1.00 90.44 196 LYS A C 1
ATOM 1582 O O . LYS A 1 196 ? 9.164 -10.785 -57.161 1.00 90.44 196 LYS A O 1
ATOM 1587 N N . ASN A 1 197 ? 9.124 -12.923 -56.402 1.00 90.88 197 ASN A N 1
ATOM 1588 C CA . ASN A 1 197 ? 7.908 -12.817 -55.596 1.00 90.88 197 ASN A CA 1
ATOM 1589 C C . ASN A 1 197 ? 8.158 -12.080 -54.276 1.00 90.88 197 ASN A C 1
ATOM 1591 O O . ASN A 1 197 ? 7.392 -11.181 -53.940 1.00 90.88 197 ASN A O 1
ATOM 1595 N N . ASN A 1 198 ? 9.242 -12.408 -53.562 1.00 90.19 198 ASN A N 1
ATOM 1596 C CA . ASN A 1 198 ? 9.622 -11.731 -52.323 1.00 90.19 198 ASN A CA 1
ATOM 1597 C C . ASN A 1 198 ? 11.129 -11.443 -52.290 1.00 90.19 198 ASN A C 1
ATOM 1599 O O . ASN A 1 198 ? 11.906 -12.108 -51.602 1.00 90.19 198 ASN A O 1
ATOM 1603 N N . PHE A 1 199 ? 11.540 -10.436 -53.066 1.00 90.56 199 PHE A N 1
ATOM 1604 C CA . PHE A 1 199 ? 12.950 -10.084 -53.231 1.00 90.56 199 PHE A CA 1
ATOM 1605 C C . PHE A 1 199 ? 13.641 -9.774 -51.902 1.00 90.56 199 PHE A C 1
ATOM 1607 O O . PHE A 1 199 ? 14.748 -10.241 -51.676 1.00 90.56 199 PHE A O 1
ATOM 1614 N N . GLN A 1 200 ? 12.998 -9.013 -51.011 1.00 88.62 200 GLN A N 1
ATOM 1615 C CA . GLN A 1 200 ? 13.607 -8.611 -49.740 1.00 88.62 200 GLN A CA 1
ATOM 1616 C C . GLN A 1 200 ? 13.880 -9.813 -48.833 1.00 88.62 200 GLN A C 1
ATOM 1618 O O . GLN A 1 200 ? 14.979 -9.934 -48.296 1.00 88.62 200 GLN A O 1
ATOM 1623 N N . GLU A 1 201 ? 12.916 -10.725 -48.696 1.00 90.81 201 GLU A N 1
ATOM 1624 C CA . GLU A 1 201 ? 13.075 -11.922 -47.867 1.00 90.81 201 GLU A CA 1
ATOM 1625 C C . GLU A 1 201 ? 14.100 -12.897 -48.464 1.00 90.81 201 GLU A C 1
ATOM 1627 O O . GLU A 1 201 ? 14.966 -13.407 -47.749 1.00 90.81 201 GLU A O 1
ATOM 1632 N N . ALA A 1 202 ? 14.049 -13.127 -49.779 1.00 89.25 202 ALA A N 1
ATOM 1633 C CA . ALA A 1 202 ? 15.011 -13.985 -50.467 1.00 89.25 202 ALA A CA 1
ATOM 1634 C C . ALA A 1 202 ? 16.440 -13.426 -50.347 1.00 89.25 202 ALA A C 1
ATOM 1636 O O . ALA A 1 202 ? 17.360 -14.160 -49.990 1.00 89.25 202 ALA A O 1
ATOM 1637 N N . PHE A 1 203 ? 16.601 -12.114 -50.540 1.00 90.94 203 PHE A N 1
ATOM 1638 C CA . PHE A 1 203 ? 17.872 -11.407 -50.402 1.00 90.94 203 PHE A CA 1
ATOM 1639 C C . PHE A 1 203 ? 18.392 -11.386 -48.959 1.00 90.94 203 PHE A C 1
ATOM 1641 O O . PHE A 1 203 ? 19.602 -11.410 -48.742 1.00 90.94 203 PHE A O 1
ATOM 1648 N N . ALA A 1 204 ? 17.512 -11.347 -47.955 1.00 87.75 204 ALA A N 1
ATOM 1649 C CA . ALA A 1 204 ? 17.912 -11.449 -46.553 1.00 87.75 204 ALA A CA 1
ATOM 1650 C C . ALA A 1 204 ? 18.495 -12.834 -46.219 1.00 87.75 204 ALA A C 1
ATOM 1652 O O . ALA A 1 204 ? 19.452 -12.914 -45.451 1.00 87.75 204 ALA A O 1
ATOM 1653 N N . LYS A 1 205 ? 17.960 -13.906 -46.824 1.00 89.38 205 LYS A N 1
ATOM 1654 C CA . LYS A 1 205 ? 18.400 -15.293 -46.588 1.00 89.38 205 LYS A CA 1
ATOM 1655 C C . LYS A 1 205 ? 19.752 -15.614 -47.219 1.00 89.38 205 LYS A C 1
ATOM 1657 O O . LYS A 1 205 ? 20.569 -16.281 -46.595 1.00 89.38 205 LYS A O 1
ATOM 1662 N N . ASP A 1 206 ? 19.984 -15.170 -48.452 1.00 88.12 206 ASP A N 1
ATOM 1663 C CA . ASP A 1 206 ? 21.176 -15.551 -49.224 1.00 88.12 206 ASP A CA 1
ATOM 1664 C C . ASP A 1 206 ? 22.153 -14.394 -49.479 1.00 88.12 206 ASP A C 1
ATOM 1666 O O . ASP A 1 206 ? 23.167 -14.567 -50.162 1.00 88.12 206 ASP A O 1
ATOM 1670 N N . GLY A 1 207 ? 21.840 -13.199 -48.972 1.00 85.00 207 GLY A N 1
ATOM 1671 C CA . GLY A 1 207 ? 22.627 -11.996 -49.202 1.00 85.00 207 GLY A CA 1
ATOM 1672 C C . GLY A 1 207 ? 22.790 -11.673 -50.684 1.00 85.00 207 GLY A C 1
ATOM 1673 O O . GLY A 1 207 ? 23.847 -11.166 -51.045 1.00 85.00 207 GLY A O 1
ATOM 1674 N N . GLY A 1 208 ? 21.822 -12.037 -51.533 1.00 85.75 208 GLY A N 1
ATOM 1675 C CA . GLY A 1 208 ? 21.813 -11.873 -52.989 1.00 85.75 208 GLY A CA 1
ATOM 1676 C C . GLY A 1 208 ? 22.776 -12.781 -53.761 1.00 85.75 208 GLY A C 1
ATOM 1677 O O . GLY A 1 208 ? 22.937 -12.612 -54.970 1.00 85.75 208 GLY A O 1
ATOM 1678 N N . ALA A 1 209 ? 23.424 -13.750 -53.109 1.00 87.75 209 ALA A N 1
ATOM 1679 C CA . ALA A 1 209 ? 24.409 -14.611 -53.761 1.00 87.75 209 ALA A CA 1
ATOM 1680 C C . ALA A 1 209 ? 23.792 -15.514 -54.842 1.00 87.75 209 ALA A C 1
ATOM 1682 O O . ALA A 1 209 ? 24.426 -15.751 -55.874 1.00 87.75 209 ALA A O 1
ATOM 1683 N N . ALA A 1 210 ? 22.568 -16.016 -54.635 1.00 88.75 210 ALA A N 1
ATOM 1684 C CA . ALA A 1 210 ? 21.941 -16.917 -55.595 1.00 88.75 210 ALA A CA 1
ATOM 1685 C C . ALA A 1 210 ? 21.528 -16.171 -56.871 1.00 88.75 210 ALA A C 1
ATOM 1687 O O . ALA A 1 210 ? 21.836 -16.629 -57.970 1.00 88.75 210 ALA A O 1
ATOM 1688 N N . ILE A 1 211 ? 20.929 -14.982 -56.740 1.00 88.00 211 ILE A N 1
ATOM 1689 C CA . ILE A 1 211 ? 20.543 -14.164 -57.897 1.00 88.00 211 ILE A CA 1
ATOM 1690 C C . ILE A 1 211 ? 21.766 -13.617 -58.656 1.00 88.00 211 ILE A C 1
ATOM 1692 O O . ILE A 1 211 ? 21.757 -13.610 -59.885 1.00 88.00 211 ILE A O 1
ATOM 1696 N N . SER A 1 212 ? 22.866 -13.276 -57.964 1.00 86.06 212 SER A N 1
ATOM 1697 C CA . SER A 1 212 ? 24.142 -12.921 -58.613 1.00 86.06 212 SER A CA 1
ATOM 1698 C C . SER A 1 212 ? 24.699 -14.050 -59.480 1.00 86.06 212 SER A C 1
ATOM 1700 O O . SER A 1 212 ? 25.156 -13.795 -60.592 1.00 86.06 212 SER A O 1
ATOM 1702 N N . LYS A 1 213 ? 24.651 -15.300 -58.996 1.00 87.50 213 LYS A N 1
ATOM 1703 C CA . LYS A 1 213 ? 25.104 -16.467 -59.770 1.00 87.50 213 LYS A CA 1
ATOM 1704 C C . LYS A 1 213 ? 24.258 -16.673 -61.027 1.00 87.50 213 LYS A C 1
ATOM 1706 O O . LYS A 1 213 ? 24.816 -16.994 -62.071 1.00 87.50 213 LYS A O 1
ATOM 1711 N N . LEU A 1 214 ? 22.941 -16.469 -60.940 1.00 87.50 214 LEU A N 1
ATOM 1712 C CA . LEU A 1 214 ? 22.042 -16.582 -62.093 1.00 87.50 214 LEU A CA 1
ATOM 1713 C C . LEU A 1 214 ? 22.324 -15.507 -63.148 1.00 87.50 214 LEU A C 1
ATOM 1715 O O . LEU A 1 214 ? 22.431 -15.833 -64.326 1.00 87.50 214 LEU A O 1
ATOM 1719 N N . LEU A 1 215 ? 22.505 -14.251 -62.728 1.00 86.19 215 LEU A N 1
ATOM 1720 C CA . LEU A 1 215 ? 22.851 -13.150 -63.634 1.00 86.19 215 LEU A CA 1
ATOM 1721 C C . LEU A 1 215 ? 24.184 -13.395 -64.358 1.00 86.19 215 LEU A C 1
ATOM 1723 O O . LEU A 1 215 ? 24.258 -13.209 -65.571 1.00 86.19 215 LEU A O 1
ATOM 1727 N N . ALA A 1 216 ? 25.201 -13.873 -63.630 1.00 84.44 216 ALA A N 1
ATOM 1728 C CA . ALA A 1 216 ? 26.510 -14.197 -64.195 1.00 84.44 216 ALA A CA 1
ATOM 1729 C C . ALA A 1 216 ? 26.438 -15.349 -65.212 1.00 84.44 216 ALA A C 1
ATOM 1731 O O . ALA A 1 216 ? 26.964 -15.224 -66.314 1.00 84.44 216 ALA A O 1
ATOM 1732 N N . LYS A 1 217 ? 25.735 -16.445 -64.884 1.00 83.12 217 LYS A N 1
ATOM 1733 C CA . LYS A 1 217 ? 25.533 -17.581 -65.804 1.00 83.12 217 LYS A CA 1
ATOM 1734 C C . LYS A 1 217 ? 24.770 -17.195 -67.069 1.00 83.12 217 LYS A C 1
ATOM 1736 O O . LYS A 1 217 ? 25.048 -17.720 -68.139 1.00 83.12 217 LYS A O 1
ATOM 1741 N N . ALA A 1 218 ? 23.806 -16.287 -66.944 1.00 81.00 218 ALA A N 1
ATOM 1742 C CA . ALA A 1 218 ? 23.001 -15.812 -68.060 1.00 81.00 218 ALA A CA 1
ATOM 1743 C C . ALA A 1 218 ? 23.733 -14.779 -68.944 1.00 81.00 218 ALA A C 1
ATOM 1745 O O . ALA A 1 218 ? 23.170 -14.352 -69.958 1.00 81.00 218 ALA A O 1
ATOM 1746 N N . GLY A 1 219 ? 24.948 -14.350 -68.569 1.00 76.50 219 GLY A N 1
ATOM 1747 C CA . GLY A 1 219 ? 25.723 -13.338 -69.295 1.00 76.50 219 GLY A CA 1
ATOM 1748 C C . GLY A 1 219 ? 24.980 -12.007 -69.437 1.00 76.50 219 GLY A C 1
ATOM 1749 O O . GLY A 1 219 ? 25.037 -11.382 -70.491 1.00 76.50 219 GLY A O 1
ATOM 1750 N N . ILE A 1 220 ? 24.173 -11.625 -68.441 1.00 75.81 220 ILE A N 1
ATOM 1751 C CA . ILE A 1 220 ? 23.427 -10.361 -68.463 1.00 75.81 220 ILE A CA 1
ATOM 1752 C C . ILE A 1 220 ? 24.315 -9.284 -67.848 1.00 75.81 220 ILE A C 1
ATOM 1754 O O . ILE A 1 220 ? 24.523 -9.270 -66.635 1.00 75.81 220 ILE A O 1
ATOM 1758 N N . GLU A 1 221 ? 24.816 -8.374 -68.678 1.00 70.62 221 GLU A N 1
ATOM 1759 C CA . GLU A 1 221 ? 25.500 -7.177 -68.200 1.00 70.62 221 GLU A CA 1
ATOM 1760 C C . GLU A 1 221 ? 24.482 -6.203 -67.606 1.00 70.62 221 GLU A C 1
ATOM 1762 O O . GLU A 1 221 ? 23.604 -5.673 -68.286 1.00 70.62 221 GLU A O 1
ATOM 1767 N N . ASN A 1 222 ? 24.576 -5.977 -66.301 1.00 77.31 222 ASN A N 1
ATOM 1768 C CA . ASN A 1 222 ? 23.819 -4.948 -65.611 1.00 77.31 222 ASN A CA 1
ATOM 1769 C C . ASN A 1 222 ? 24.648 -4.364 -64.461 1.00 77.31 222 ASN A C 1
ATOM 1771 O O . ASN A 1 222 ? 25.640 -4.936 -64.013 1.00 77.31 222 ASN A O 1
ATOM 1775 N N . LYS A 1 223 ? 24.193 -3.234 -63.914 1.00 85.12 223 LYS A N 1
ATOM 1776 C CA . LYS A 1 223 ? 24.844 -2.568 -62.770 1.00 85.12 223 LYS A CA 1
ATOM 1777 C C . LYS A 1 223 ? 24.640 -3.301 -61.432 1.00 85.12 223 LYS A C 1
ATOM 1779 O O . LYS A 1 223 ? 24.887 -2.734 -60.366 1.00 85.12 223 LYS A O 1
ATOM 1784 N N . PHE A 1 224 ? 24.139 -4.541 -61.451 1.00 85.50 224 PHE A N 1
ATOM 1785 C CA . PHE A 1 224 ? 23.803 -5.286 -60.238 1.00 85.50 224 PHE A CA 1
ATOM 1786 C C . PHE A 1 224 ? 25.054 -5.609 -59.419 1.00 85.50 224 PHE A C 1
ATOM 1788 O O . PHE A 1 224 ? 25.066 -5.390 -58.211 1.00 85.50 224 PHE A O 1
ATOM 1795 N N . SER A 1 225 ? 26.119 -6.091 -60.064 1.00 81.44 225 SER A N 1
ATOM 1796 C CA . SER A 1 225 ? 27.389 -6.455 -59.418 1.00 81.44 225 SER A CA 1
ATOM 1797 C C . SER A 1 225 ? 28.066 -5.254 -58.744 1.00 81.44 225 SER A C 1
ATOM 1799 O O . SER A 1 225 ? 28.470 -5.345 -57.582 1.00 81.44 225 SER A O 1
ATOM 1801 N N . GLU A 1 226 ? 28.116 -4.111 -59.430 1.00 84.38 226 GLU A N 1
ATOM 1802 C CA . GLU A 1 226 ? 28.650 -2.848 -58.905 1.00 84.38 226 GLU A CA 1
ATOM 1803 C C . GLU A 1 226 ? 27.874 -2.397 -57.663 1.00 84.38 226 GLU A C 1
ATOM 1805 O O . GLU A 1 226 ? 28.440 -2.164 -56.591 1.00 84.38 226 GLU A O 1
ATOM 1810 N N . LYS A 1 227 ? 26.544 -2.345 -57.770 1.00 86.56 227 LYS A N 1
ATOM 1811 C CA . LYS A 1 227 ? 25.665 -1.898 -56.684 1.00 86.56 227 LYS A CA 1
ATOM 1812 C C . LYS A 1 227 ? 25.668 -2.860 -55.496 1.00 86.56 227 LYS A C 1
ATOM 1814 O O . LYS A 1 227 ? 25.585 -2.428 -54.345 1.00 86.56 227 LYS A O 1
ATOM 1819 N N . MET A 1 228 ? 25.867 -4.149 -55.758 1.00 87.38 228 MET A N 1
ATOM 1820 C CA . MET A 1 228 ? 26.065 -5.173 -54.738 1.00 87.38 228 MET A CA 1
ATOM 1821 C C . MET A 1 228 ? 27.370 -4.974 -53.958 1.00 87.38 228 MET A C 1
ATOM 1823 O O . MET A 1 228 ? 27.408 -5.155 -52.738 1.00 87.38 228 MET A O 1
ATOM 1827 N N . LEU A 1 229 ? 28.441 -4.553 -54.633 1.00 86.69 229 LEU A N 1
ATOM 1828 C CA . LEU A 1 229 ? 29.718 -4.230 -53.999 1.00 86.69 229 LEU A CA 1
ATOM 1829 C C . LEU A 1 229 ? 29.603 -2.977 -53.116 1.00 86.69 229 LEU A C 1
ATOM 1831 O O . LEU A 1 229 ? 30.114 -2.968 -51.993 1.00 86.69 229 LEU A O 1
ATOM 1835 N N . HIS A 1 230 ? 28.862 -1.958 -53.565 1.00 87.69 230 HIS A N 1
ATOM 1836 C CA . HIS A 1 230 ? 28.525 -0.798 -52.734 1.00 87.69 230 HIS A CA 1
ATOM 1837 C C . HIS A 1 230 ? 27.701 -1.187 -51.499 1.00 87.69 230 HIS A C 1
ATOM 1839 O O . HIS A 1 230 ? 28.015 -0.742 -50.394 1.00 87.69 230 HIS A O 1
ATOM 1845 N N . LEU A 1 231 ? 26.705 -2.067 -51.655 1.00 89.19 231 LEU A N 1
ATOM 1846 C CA . LEU A 1 231 ? 25.891 -2.553 -50.539 1.00 89.19 231 LEU A CA 1
ATOM 1847 C C . LEU A 1 231 ? 26.743 -3.301 -49.506 1.00 89.19 231 LEU A C 1
ATOM 1849 O O . LEU A 1 231 ? 26.598 -3.070 -48.307 1.00 89.19 231 LEU A O 1
ATOM 1853 N N . LYS A 1 232 ? 27.660 -4.168 -49.956 1.00 87.56 232 LYS A N 1
ATOM 1854 C CA . LYS A 1 232 ? 28.593 -4.886 -49.072 1.00 87.56 232 LYS A CA 1
ATOM 1855 C C . LYS A 1 232 ? 29.491 -3.924 -48.295 1.00 87.56 232 LYS A C 1
ATOM 1857 O O . LYS A 1 232 ? 29.624 -4.076 -47.083 1.00 87.56 232 LYS A O 1
ATOM 1862 N N . LYS A 1 233 ? 30.049 -2.904 -48.960 1.00 88.12 233 LYS A N 1
ATOM 1863 C CA . LYS A 1 233 ? 30.855 -1.857 -48.307 1.00 88.12 233 LYS A CA 1
ATOM 1864 C C . LYS A 1 233 ? 30.048 -1.092 -47.254 1.00 88.12 233 LYS A C 1
ATOM 1866 O O . LYS A 1 233 ? 30.550 -0.859 -46.158 1.00 88.12 233 LYS A O 1
ATOM 1871 N N . LEU A 1 234 ? 28.801 -0.730 -47.560 1.00 87.75 234 LEU A N 1
ATOM 1872 C CA . LEU A 1 234 ? 27.925 -0.018 -46.629 1.00 87.75 234 LEU A CA 1
ATOM 1873 C C . LEU A 1 234 ? 27.531 -0.895 -45.429 1.00 87.75 234 LEU A C 1
ATOM 1875 O O . LEU A 1 234 ? 27.609 -0.437 -44.290 1.00 87.75 234 LEU A O 1
ATOM 1879 N N . LYS A 1 235 ? 27.187 -2.170 -45.658 1.00 85.75 235 LYS A N 1
ATOM 1880 C CA . LYS A 1 235 ? 26.912 -3.146 -44.589 1.00 85.75 235 LYS A CA 1
ATOM 1881 C C . LYS A 1 235 ? 28.120 -3.343 -43.671 1.00 85.75 235 LYS A C 1
ATOM 1883 O O . LYS A 1 235 ? 27.946 -3.330 -42.458 1.00 85.75 235 LYS A O 1
ATOM 1888 N N . ALA A 1 236 ? 29.328 -3.449 -44.229 1.00 84.88 236 ALA A N 1
ATOM 1889 C CA . ALA A 1 236 ? 30.559 -3.566 -43.447 1.00 84.88 236 ALA A CA 1
ATOM 1890 C C . ALA A 1 236 ? 30.805 -2.327 -42.568 1.00 84.88 236 ALA A C 1
ATOM 1892 O O . ALA A 1 236 ? 31.019 -2.471 -41.370 1.00 84.88 236 ALA A O 1
ATOM 1893 N N . LYS A 1 237 ? 30.671 -1.115 -43.130 1.00 82.81 237 LYS A N 1
ATOM 1894 C CA . LYS A 1 237 ? 30.767 0.144 -42.364 1.00 82.81 237 LYS A CA 1
ATOM 1895 C C . LYS A 1 237 ? 29.708 0.253 -41.266 1.00 82.81 237 LYS A C 1
ATOM 1897 O O . LYS A 1 237 ? 29.981 0.769 -40.191 1.00 82.81 237 LYS A O 1
ATOM 1902 N N . THR A 1 238 ? 28.497 -0.236 -41.524 1.00 81.31 238 THR A N 1
ATOM 1903 C CA . THR A 1 238 ? 27.406 -0.218 -40.537 1.00 81.31 238 THR A CA 1
ATOM 1904 C C . THR A 1 238 ? 27.669 -1.212 -39.404 1.00 81.31 238 THR A C 1
ATOM 1906 O O . THR A 1 238 ? 27.358 -0.914 -38.259 1.00 81.31 238 THR A O 1
ATOM 1909 N N . GLY A 1 239 ? 28.279 -2.364 -39.702 1.00 74.69 239 GLY A N 1
ATOM 1910 C CA . GLY A 1 239 ? 28.641 -3.373 -38.701 1.00 74.69 239 GLY A CA 1
ATOM 1911 C C . GLY A 1 239 ? 29.765 -2.948 -37.750 1.00 74.69 239 GLY A C 1
ATOM 1912 O O . GLY A 1 239 ? 29.878 -3.513 -36.670 1.00 74.69 239 GLY A O 1
ATOM 1913 N N . THR A 1 240 ? 30.576 -1.952 -38.121 1.00 73.44 240 THR A N 1
ATOM 1914 C CA . THR A 1 240 ? 31.666 -1.426 -37.280 1.00 73.44 240 THR A CA 1
ATOM 1915 C C . THR A 1 240 ? 31.245 -0.294 -36.343 1.00 73.44 240 THR A C 1
ATOM 1917 O O . THR A 1 240 ? 31.984 0.031 -35.418 1.00 73.44 240 THR A O 1
ATOM 1920 N N . VAL A 1 241 ? 30.087 0.333 -36.571 1.00 74.88 241 VAL A N 1
ATOM 1921 C CA . VAL A 1 241 ? 29.606 1.429 -35.719 1.00 74.88 241 VAL A CA 1
ATOM 1922 C C . VAL A 1 241 ? 28.777 0.838 -34.579 1.00 74.88 241 VAL A C 1
ATOM 1924 O O . VAL A 1 241 ? 27.727 0.246 -34.813 1.00 74.88 241 VAL A O 1
ATOM 1927 N N . SER A 1 242 ? 29.254 1.005 -33.344 1.00 73.50 242 SER A N 1
ATOM 1928 C CA . SER A 1 242 ? 28.522 0.656 -32.122 1.00 73.50 242 SER A CA 1
ATOM 1929 C C . SER A 1 242 ? 27.947 1.913 -31.468 1.00 73.50 242 SER A C 1
ATOM 1931 O O . SER A 1 242 ? 28.584 2.970 -31.478 1.00 73.50 242 SER A O 1
ATOM 1933 N N . TYR A 1 243 ? 26.743 1.789 -30.912 1.00 77.50 243 TYR A N 1
ATOM 1934 C CA . TYR A 1 243 ? 26.036 2.838 -30.183 1.00 77.50 243 TYR A CA 1
ATOM 1935 C C . TYR A 1 243 ? 25.526 2.283 -28.853 1.00 77.50 243 TYR A C 1
ATOM 1937 O O . TYR A 1 243 ? 24.934 1.203 -28.822 1.00 77.50 243 TYR A O 1
ATOM 1945 N N . THR A 1 244 ? 25.718 3.055 -27.787 1.00 76.19 244 THR A N 1
ATOM 1946 C CA . THR A 1 244 ? 25.141 2.829 -26.462 1.00 76.19 244 THR A CA 1
ATOM 1947 C C . THR A 1 244 ? 24.501 4.124 -25.978 1.00 76.19 244 THR A C 1
ATOM 1949 O O . THR A 1 244 ? 25.087 5.199 -26.130 1.00 76.19 244 THR A O 1
ATOM 1952 N N . ASP A 1 245 ? 23.294 4.035 -25.417 1.00 80.25 245 ASP A N 1
ATOM 1953 C CA . ASP A 1 245 ? 22.680 5.161 -24.718 1.00 80.25 245 ASP A CA 1
ATOM 1954 C C . ASP A 1 245 ? 23.165 5.168 -23.267 1.00 80.25 245 ASP A C 1
ATOM 1956 O O . ASP A 1 245 ? 22.686 4.420 -22.412 1.00 80.25 245 ASP A O 1
ATOM 1960 N N . ASP A 1 246 ? 24.119 6.050 -22.986 1.00 80.69 246 ASP A N 1
ATOM 1961 C CA . ASP A 1 246 ? 24.729 6.181 -21.664 1.00 80.69 246 ASP A CA 1
ATOM 1962 C C . ASP A 1 246 ? 23.709 6.615 -20.584 1.00 80.69 246 ASP A C 1
ATOM 1964 O O . ASP A 1 246 ? 23.988 6.510 -19.387 1.00 80.69 246 ASP A O 1
ATOM 1968 N N . THR A 1 247 ? 22.505 7.058 -20.977 1.00 89.12 247 THR A N 1
ATOM 1969 C CA . THR A 1 247 ? 21.425 7.476 -20.070 1.00 89.12 247 THR A CA 1
ATOM 1970 C C . THR A 1 247 ? 20.372 6.399 -19.797 1.00 89.12 247 THR A C 1
ATOM 1972 O O . THR A 1 247 ? 19.598 6.540 -18.848 1.00 89.12 247 THR A O 1
ATOM 1975 N N . GLU A 1 248 ? 20.356 5.295 -20.550 1.00 88.44 248 GLU A N 1
ATOM 1976 C CA . GLU A 1 248 ? 19.286 4.286 -20.486 1.00 88.44 248 GLU A CA 1
ATOM 1977 C C . GLU A 1 248 ? 19.122 3.692 -19.077 1.00 88.44 248 GLU A C 1
ATOM 1979 O O . GLU A 1 248 ? 18.011 3.595 -18.547 1.00 88.44 248 GLU A O 1
ATOM 1984 N N . HIS A 1 249 ? 20.237 3.375 -18.416 1.00 89.38 249 HIS A N 1
ATOM 1985 C CA . HIS A 1 249 ? 20.232 2.839 -17.055 1.00 89.38 249 HIS A CA 1
ATOM 1986 C C . HIS A 1 249 ? 19.697 3.846 -16.016 1.00 89.38 249 HIS A C 1
ATOM 1988 O O . HIS A 1 249 ? 19.004 3.451 -15.071 1.00 89.38 249 HIS A O 1
ATOM 1994 N N . LEU A 1 250 ? 19.971 5.147 -16.194 1.00 91.38 250 LEU A N 1
ATOM 1995 C CA . LEU A 1 250 ? 19.457 6.211 -15.325 1.00 91.38 250 LEU A CA 1
ATOM 1996 C C . LEU A 1 250 ? 17.952 6.392 -15.524 1.00 91.38 250 LEU A C 1
ATOM 1998 O O . LEU A 1 250 ? 17.218 6.485 -14.540 1.00 91.38 250 LEU A O 1
ATOM 2002 N N . LEU A 1 251 ? 17.481 6.365 -16.774 1.00 90.12 251 LEU A N 1
ATOM 2003 C CA . LEU A 1 251 ? 16.058 6.459 -17.114 1.00 90.12 251 LEU A CA 1
ATOM 2004 C C . LEU A 1 251 ? 15.265 5.259 -16.581 1.00 90.12 251 LEU A C 1
ATOM 2006 O O . LEU A 1 251 ? 14.182 5.431 -16.012 1.00 90.12 251 LEU A O 1
ATOM 2010 N N . ALA A 1 252 ? 15.815 4.048 -16.691 1.00 92.56 252 ALA A N 1
ATOM 2011 C CA . ALA A 1 252 ? 15.214 2.846 -16.118 1.00 92.56 252 ALA A CA 1
ATOM 2012 C C . ALA A 1 252 ? 15.091 2.954 -14.589 1.00 92.56 252 ALA A C 1
ATOM 2014 O O . ALA A 1 252 ? 14.024 2.697 -14.018 1.00 92.56 252 ALA A O 1
ATOM 2015 N N . LYS A 1 253 ? 16.156 3.412 -13.920 1.00 95.00 253 LYS A N 1
ATOM 2016 C CA . LYS A 1 253 ? 16.158 3.638 -12.469 1.00 95.00 253 LYS A CA 1
ATOM 2017 C C . LYS A 1 253 ? 15.181 4.742 -12.058 1.00 95.00 253 LYS A C 1
ATOM 2019 O O . LYS A 1 253 ? 14.467 4.580 -11.069 1.00 95.00 253 LYS A O 1
ATOM 2024 N N . GLN A 1 254 ? 15.098 5.828 -12.825 1.00 94.00 254 GLN A N 1
ATOM 2025 C CA . GLN A 1 254 ? 14.139 6.909 -12.608 1.00 94.00 254 GLN A CA 1
ATOM 2026 C C .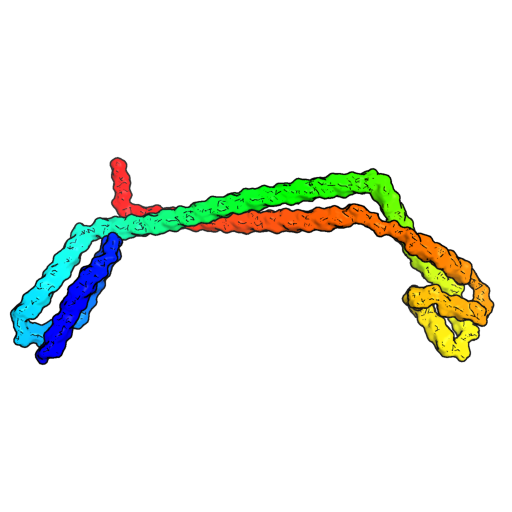 GLN A 1 254 ? 12.699 6.394 -12.677 1.00 94.00 254 GLN A C 1
ATOM 2028 O O . GLN A 1 254 ? 11.905 6.682 -11.781 1.00 94.00 254 GLN A O 1
ATOM 2033 N N . LYS A 1 255 ? 12.370 5.599 -13.702 1.00 95.25 255 LYS A N 1
ATOM 2034 C CA . LYS A 1 255 ? 11.041 4.997 -13.861 1.00 95.25 255 LYS A CA 1
ATOM 2035 C C . LYS A 1 255 ? 10.690 4.091 -12.681 1.00 95.25 255 LYS A C 1
ATOM 2037 O O . LYS A 1 255 ? 9.590 4.195 -12.149 1.00 95.25 255 LYS A O 1
ATOM 2042 N N . SER A 1 256 ? 11.635 3.262 -12.233 1.00 96.44 256 SER A N 1
ATOM 2043 C CA . SER A 1 256 ? 11.454 2.418 -11.044 1.00 96.44 256 SER A CA 1
ATOM 2044 C C . SER A 1 256 ? 11.128 3.249 -9.796 1.00 96.44 256 SER A C 1
ATOM 2046 O O . SER A 1 256 ? 10.119 3.023 -9.131 1.00 96.44 256 SER A O 1
ATOM 2048 N N . LEU A 1 257 ? 11.919 4.295 -9.529 1.00 96.75 257 LEU A N 1
ATOM 2049 C CA . LEU A 1 257 ? 11.695 5.182 -8.384 1.00 96.75 257 LEU A CA 1
ATOM 2050 C C . LEU A 1 257 ? 10.360 5.935 -8.470 1.00 96.75 257 LEU A C 1
ATOM 2052 O O . LEU A 1 257 ? 9.728 6.176 -7.443 1.00 96.75 257 LEU A O 1
ATOM 2056 N N . GLN A 1 258 ? 9.913 6.307 -9.671 1.00 96.00 258 GLN A N 1
ATOM 2057 C CA . GLN A 1 258 ? 8.601 6.929 -9.871 1.00 96.00 258 GLN A CA 1
ATOM 2058 C C . GLN A 1 258 ? 7.454 5.972 -9.529 1.00 96.00 258 GLN A C 1
ATOM 2060 O O . GLN A 1 258 ? 6.487 6.401 -8.893 1.00 96.00 258 GLN A O 1
ATOM 2065 N N . THR A 1 259 ? 7.577 4.689 -9.879 1.00 96.75 259 THR A N 1
ATOM 2066 C CA . THR A 1 259 ? 6.627 3.649 -9.460 1.00 96.75 259 THR A CA 1
ATOM 2067 C C . THR A 1 259 ? 6.602 3.515 -7.938 1.00 96.75 259 THR A C 1
ATOM 2069 O O . THR A 1 259 ? 5.531 3.618 -7.344 1.00 96.75 259 THR A O 1
ATOM 2072 N N . GLU A 1 260 ? 7.767 3.422 -7.284 1.00 97.56 260 GLU A N 1
ATOM 2073 C CA . GLU A 1 260 ? 7.849 3.366 -5.814 1.00 97.56 260 GLU A CA 1
ATOM 2074 C C . GLU A 1 260 ? 7.198 4.598 -5.152 1.00 97.56 260 GLU A C 1
ATOM 2076 O O . GLU A 1 260 ? 6.472 4.488 -4.163 1.00 97.56 260 GLU A O 1
ATOM 2081 N N . ILE A 1 261 ? 7.418 5.803 -5.694 1.00 97.88 261 ILE A N 1
ATOM 2082 C CA . ILE A 1 261 ? 6.787 7.039 -5.197 1.00 97.88 261 ILE A CA 1
ATOM 2083 C C . ILE A 1 261 ? 5.260 6.970 -5.325 1.00 97.88 261 ILE A C 1
ATOM 2085 O O . ILE A 1 261 ? 4.544 7.439 -4.430 1.00 97.88 261 ILE A O 1
ATOM 2089 N N . HIS A 1 262 ? 4.759 6.414 -6.429 1.00 96.94 262 HIS A N 1
ATOM 2090 C CA . HIS A 1 262 ? 3.330 6.238 -6.653 1.00 96.94 262 HIS A CA 1
ATOM 2091 C C . HIS A 1 262 ? 2.723 5.243 -5.653 1.00 96.94 262 HIS A C 1
ATOM 2093 O O . HIS A 1 262 ? 1.720 5.559 -5.012 1.00 96.94 262 HIS A O 1
ATOM 2099 N N . GLU A 1 263 ? 3.372 4.101 -5.431 1.00 97.69 263 GLU A N 1
ATOM 2100 C CA . GLU A 1 263 ? 2.962 3.108 -4.431 1.00 97.69 263 GLU A CA 1
ATOM 2101 C C . GLU A 1 263 ? 2.922 3.704 -3.020 1.00 97.69 263 GLU A C 1
ATOM 2103 O O . GLU A 1 263 ? 1.919 3.584 -2.315 1.00 97.69 263 GLU A O 1
ATOM 2108 N N . LEU A 1 264 ? 3.960 4.450 -2.626 1.00 97.62 264 LEU A N 1
ATOM 2109 C CA . LEU A 1 264 ? 3.984 5.153 -1.341 1.00 97.62 264 LEU A CA 1
ATOM 2110 C C . LEU A 1 264 ? 2.815 6.144 -1.207 1.00 97.62 264 LEU A C 1
ATOM 2112 O O . LEU A 1 264 ? 2.233 6.271 -0.126 1.00 97.62 264 LEU A O 1
ATOM 2116 N N . LYS A 1 265 ? 2.434 6.838 -2.289 1.00 97.56 265 LYS A N 1
ATOM 2117 C CA . LYS A 1 265 ? 1.270 7.744 -2.307 1.00 97.56 265 LYS A CA 1
ATOM 2118 C C . LYS A 1 265 ? -0.047 6.989 -2.113 1.00 97.56 265 LYS A C 1
ATOM 2120 O O . LYS A 1 265 ? -0.909 7.459 -1.362 1.00 97.56 265 LYS A O 1
ATOM 2125 N N . ASN A 1 266 ? -0.190 5.829 -2.744 1.00 97.56 266 ASN A N 1
ATOM 2126 C CA . ASN A 1 266 ? -1.381 4.991 -2.616 1.00 97.56 266 ASN A CA 1
ATOM 2127 C C . ASN A 1 266 ? -1.500 4.407 -1.203 1.00 97.56 266 ASN A C 1
ATOM 2129 O O . ASN A 1 266 ? -2.573 4.480 -0.599 1.00 97.56 266 ASN A O 1
ATOM 2133 N N . ASN A 1 267 ? -0.387 3.952 -0.625 1.00 97.19 267 ASN A N 1
ATOM 2134 C CA . ASN A 1 267 ? -0.344 3.456 0.751 1.00 97.19 267 ASN A CA 1
ATOM 2135 C C . ASN A 1 267 ? -0.749 4.547 1.749 1.00 97.19 267 ASN A C 1
ATOM 2137 O O . ASN A 1 267 ? -1.641 4.332 2.562 1.00 97.19 267 ASN A O 1
ATOM 2141 N N . MET A 1 268 ? -0.202 5.764 1.628 1.00 97.88 268 MET A N 1
ATOM 2142 C CA . MET A 1 268 ? -0.618 6.888 2.482 1.00 97.88 268 MET A CA 1
ATOM 2143 C C . MET A 1 268 ? -2.110 7.219 2.349 1.00 97.88 268 MET A C 1
ATOM 2145 O O . MET A 1 268 ? -2.754 7.555 3.338 1.00 97.88 268 MET A O 1
ATOM 2149 N N . THR A 1 269 ? -2.665 7.148 1.138 1.00 97.75 269 THR A N 1
ATOM 2150 C CA . THR A 1 269 ? -4.101 7.387 0.910 1.00 97.75 269 THR A CA 1
ATOM 2151 C C . THR A 1 269 ? -4.956 6.325 1.601 1.00 97.75 269 THR A C 1
ATOM 2153 O O . THR A 1 269 ? -5.973 6.650 2.209 1.00 97.75 269 THR A O 1
ATOM 2156 N N . THR A 1 270 ? -4.532 5.064 1.539 1.00 97.81 270 THR A N 1
ATOM 2157 C CA . THR A 1 270 ? -5.220 3.935 2.180 1.00 97.81 270 THR A CA 1
ATOM 2158 C C . THR A 1 270 ? -5.207 4.070 3.699 1.00 97.81 270 THR A C 1
ATOM 2160 O O . THR A 1 270 ? -6.260 3.991 4.331 1.00 97.81 270 THR A O 1
ATOM 2163 N N . GLU A 1 271 ? -4.045 4.376 4.276 1.00 97.56 271 GLU A N 1
ATOM 2164 C CA . GLU A 1 271 ? -3.913 4.579 5.720 1.00 97.56 271 GLU A CA 1
ATOM 2165 C C . GLU A 1 271 ? -4.714 5.792 6.217 1.00 97.56 271 GLU A C 1
ATOM 2167 O O . GLU A 1 271 ? -5.341 5.720 7.270 1.00 97.56 271 GLU A O 1
ATOM 2172 N N . ARG A 1 272 ? -4.805 6.879 5.437 1.00 97.31 272 ARG A N 1
ATOM 2173 C CA . ARG A 1 272 ? -5.679 8.022 5.771 1.00 97.31 272 ARG A CA 1
ATOM 2174 C C . ARG A 1 272 ? -7.154 7.641 5.818 1.00 97.31 272 ARG A C 1
ATOM 2176 O O . ARG A 1 272 ? -7.835 7.985 6.776 1.00 97.31 272 ARG A O 1
ATOM 2183 N N . LYS A 1 273 ? -7.638 6.881 4.831 1.00 97.94 273 LYS A N 1
ATOM 2184 C CA . LYS A 1 273 ? -9.024 6.383 4.834 1.00 97.94 273 LYS A CA 1
ATOM 2185 C C . LYS A 1 273 ? -9.296 5.484 6.039 1.00 97.94 273 LYS A C 1
ATOM 2187 O O . LYS A 1 273 ? -10.375 5.536 6.622 1.00 97.94 273 LYS A O 1
ATOM 2192 N N . ARG A 1 274 ? -8.323 4.654 6.427 1.00 97.69 274 ARG A N 1
ATOM 2193 C CA . ARG A 1 274 ? -8.413 3.842 7.647 1.00 97.69 274 ARG A CA 1
ATOM 2194 C C . ARG A 1 274 ? -8.479 4.722 8.898 1.00 97.69 274 ARG A C 1
ATOM 2196 O O . ARG A 1 274 ? -9.319 4.470 9.756 1.00 97.69 274 ARG A O 1
ATOM 2203 N N . GLN A 1 275 ? -7.653 5.764 8.974 1.00 97.94 275 GLN A N 1
ATOM 2204 C CA . GLN A 1 275 ? -7.671 6.738 10.067 1.00 97.94 275 GLN A CA 1
ATOM 2205 C C . GLN A 1 275 ? -9.031 7.443 10.185 1.00 97.94 275 GLN A C 1
ATOM 2207 O O . GLN A 1 275 ? -9.563 7.559 11.282 1.00 97.94 275 GLN A O 1
ATOM 2212 N N . GLU A 1 276 ? -9.616 7.881 9.067 1.00 97.62 276 GLU A N 1
ATOM 2213 C CA . GLU A 1 276 ? -10.943 8.514 9.030 1.00 97.62 276 GLU A CA 1
ATOM 2214 C C . GLU A 1 276 ? -12.040 7.576 9.548 1.00 97.62 276 GLU A C 1
ATOM 2216 O O . GLU A 1 276 ? -12.872 7.990 10.351 1.00 97.62 276 GLU A O 1
ATOM 2221 N N . ARG A 1 277 ? -12.007 6.294 9.158 1.00 97.94 277 ARG A N 1
ATOM 2222 C CA . ARG A 1 277 ? -12.945 5.282 9.672 1.00 97.94 277 ARG A CA 1
ATOM 2223 C C . ARG A 1 277 ? -12.815 5.089 11.180 1.00 97.94 277 ARG A C 1
ATOM 2225 O O . ARG A 1 277 ? -13.830 5.015 11.860 1.00 97.94 277 ARG A O 1
ATOM 2232 N N . LEU A 1 278 ? -11.587 5.035 11.697 1.00 97.62 278 LEU A N 1
ATOM 2233 C CA . LEU A 1 278 ? -11.342 4.922 13.138 1.00 97.62 278 LEU A CA 1
ATOM 2234 C C . LEU A 1 278 ? -11.819 6.164 13.897 1.00 97.62 278 LEU A C 1
ATOM 2236 O O . LEU A 1 278 ? -12.409 6.027 14.961 1.00 97.62 278 LEU A O 1
ATOM 2240 N N . LYS A 1 279 ? -11.633 7.365 13.336 1.00 97.31 279 LYS A N 1
ATOM 2241 C CA . LYS A 1 279 ? -12.181 8.601 13.913 1.00 97.31 279 LYS A CA 1
ATOM 2242 C C . LYS A 1 279 ? -13.708 8.566 13.961 1.00 97.31 279 LYS A C 1
ATOM 2244 O O . LYS A 1 279 ? -14.274 8.847 15.005 1.00 97.31 279 LYS A O 1
ATOM 2249 N N . ALA A 1 280 ? -14.370 8.146 12.884 1.00 97.44 280 ALA A N 1
ATOM 2250 C CA . ALA A 1 280 ? -15.825 7.989 12.880 1.00 97.44 280 ALA A CA 1
ATOM 2251 C C . ALA A 1 280 ? -16.300 6.936 13.898 1.00 97.44 280 ALA A C 1
ATOM 2253 O O . ALA A 1 280 ? -17.285 7.150 14.597 1.00 97.44 280 ALA A O 1
ATOM 2254 N N . GLN A 1 281 ? -15.582 5.816 14.021 1.00 96.75 281 GLN A N 1
ATOM 2255 C CA . GLN A 1 281 ? -15.873 4.800 15.033 1.00 96.75 281 GLN A CA 1
ATOM 2256 C C . GLN A 1 281 ? -15.723 5.357 16.453 1.00 96.75 281 GLN A C 1
ATOM 2258 O O . GLN A 1 281 ? -16.582 5.098 17.287 1.00 96.75 281 GLN A O 1
ATOM 2263 N N . ARG A 1 282 ? -14.671 6.142 16.717 1.00 96.75 282 ARG A N 1
ATOM 2264 C CA . ARG A 1 282 ? -14.460 6.821 18.000 1.00 96.75 282 ARG A CA 1
ATOM 2265 C C . ARG A 1 282 ? -15.631 7.737 18.346 1.00 96.75 282 ARG A C 1
ATOM 2267 O O . ARG A 1 282 ? -16.161 7.616 19.444 1.00 96.75 282 ARG A O 1
ATOM 2274 N N . GLU A 1 283 ? -16.046 8.602 17.420 1.00 96.12 283 GLU A N 1
ATOM 2275 C CA . GLU A 1 283 ? -17.189 9.502 17.635 1.00 96.12 283 GLU A CA 1
ATOM 2276 C C . GLU A 1 283 ? -18.475 8.715 17.914 1.00 96.12 283 GLU A C 1
ATOM 2278 O O . GLU A 1 283 ? -19.158 8.992 18.892 1.00 96.12 283 GLU A O 1
ATOM 2283 N N . ASN A 1 284 ? -18.747 7.644 17.160 1.00 95.44 284 ASN A N 1
ATOM 2284 C CA . ASN A 1 284 ? -19.907 6.784 17.422 1.00 95.44 284 ASN A CA 1
ATOM 2285 C C . ASN A 1 284 ? -19.865 6.134 18.818 1.00 95.44 284 ASN A C 1
ATOM 2287 O O . ASN A 1 284 ? -20.904 5.991 19.466 1.00 95.44 284 ASN A O 1
ATOM 2291 N N . THR A 1 285 ? -18.685 5.716 19.289 1.00 93.06 285 THR A N 1
ATOM 2292 C CA . THR A 1 285 ? -18.520 5.156 20.640 1.00 93.06 285 THR A CA 1
ATOM 2293 C C . THR A 1 285 ? -18.746 6.220 21.713 1.00 93.06 285 THR A C 1
ATOM 2295 O O . THR A 1 285 ? -19.393 5.930 22.718 1.00 93.06 285 THR A O 1
ATOM 2298 N N . ILE A 1 286 ? -18.269 7.449 21.492 1.00 91.38 286 ILE A N 1
ATOM 2299 C CA . ILE A 1 286 ? -18.513 8.590 22.386 1.00 91.38 286 ILE A CA 1
ATOM 2300 C C . ILE A 1 286 ? -20.009 8.923 22.429 1.00 91.38 286 ILE A C 1
ATOM 2302 O O . ILE A 1 286 ? -20.569 9.035 23.516 1.00 91.38 286 ILE A O 1
ATOM 2306 N N . ASP A 1 287 ? -20.682 8.993 21.281 1.00 91.38 287 ASP A N 1
ATOM 2307 C CA . ASP A 1 287 ? -22.123 9.259 21.199 1.00 91.38 287 ASP A CA 1
ATOM 2308 C C . ASP A 1 287 ? -22.956 8.173 21.899 1.00 91.38 287 ASP A C 1
ATOM 2310 O O . ASP A 1 287 ? -23.951 8.478 22.559 1.00 91.38 287 ASP A O 1
ATOM 2314 N N . SER A 1 288 ? -22.556 6.900 21.776 1.00 88.88 288 SER A N 1
ATOM 2315 C CA . SER A 1 288 ? -23.157 5.780 22.522 1.00 88.88 288 SER A CA 1
ATOM 2316 C C . SER A 1 288 ? -23.029 5.999 24.025 1.00 88.88 288 SER A C 1
ATOM 2318 O O . SER A 1 288 ? -24.012 5.872 24.746 1.00 88.88 288 SER A O 1
ATOM 2320 N N . LEU A 1 289 ? -21.834 6.367 24.485 1.00 87.31 289 LEU A N 1
ATOM 2321 C CA . LEU A 1 289 ? -21.547 6.590 25.896 1.00 87.31 289 LEU A CA 1
ATOM 2322 C C . LEU A 1 289 ? -22.327 7.795 26.444 1.00 87.31 289 LEU A C 1
ATOM 2324 O O . LEU A 1 289 ? -22.912 7.695 27.514 1.00 87.31 289 LEU A O 1
ATOM 2328 N N . ILE A 1 290 ? -22.433 8.897 25.692 1.00 85.25 290 ILE A N 1
ATOM 2329 C CA . ILE A 1 290 ? -23.252 10.063 26.072 1.00 85.25 290 ILE A CA 1
ATOM 2330 C C . ILE A 1 290 ? -24.729 9.680 26.240 1.00 85.25 290 ILE A C 1
ATOM 2332 O O . ILE A 1 290 ? -25.370 10.135 27.184 1.00 85.25 290 ILE A O 1
ATOM 2336 N N . LYS A 1 291 ? -25.276 8.846 25.346 1.00 83.69 291 LYS A N 1
ATOM 2337 C CA . LYS A 1 291 ? -26.663 8.362 25.459 1.00 83.69 291 LYS A CA 1
ATOM 2338 C C . LYS A 1 291 ? -26.861 7.486 26.691 1.00 83.69 291 LYS A C 1
ATOM 2340 O O . LYS A 1 291 ? -27.811 7.714 27.427 1.00 83.69 291 LYS A O 1
ATOM 2345 N N . GLU A 1 292 ? -25.946 6.550 26.933 1.00 77.06 292 GLU A N 1
ATOM 2346 C CA . GLU A 1 292 ? -25.970 5.687 28.122 1.00 77.06 292 GLU A CA 1
ATOM 2347 C C . GLU A 1 292 ? -25.904 6.529 29.412 1.00 77.06 292 GLU A C 1
ATOM 2349 O O . GLU A 1 292 ? -26.665 6.293 30.345 1.00 77.06 292 GLU A O 1
ATOM 2354 N N . PHE A 1 293 ? -25.087 7.588 29.436 1.00 73.56 293 PHE A N 1
ATOM 2355 C CA . PHE A 1 293 ? -25.042 8.542 30.550 1.00 73.56 293 PHE A CA 1
ATOM 2356 C C . PHE A 1 293 ? -26.307 9.385 30.716 1.00 73.56 293 PHE A C 1
ATOM 2358 O O . PHE A 1 293 ? -26.562 9.836 31.823 1.00 73.56 293 PHE A O 1
ATOM 2365 N N . ALA A 1 294 ? -27.074 9.636 29.653 1.00 72.38 294 ALA A N 1
ATOM 2366 C CA . ALA A 1 294 ? -28.318 10.402 29.730 1.00 72.38 294 ALA A CA 1
ATOM 2367 C C . ALA A 1 294 ? -29.503 9.568 30.247 1.00 72.38 294 ALA A C 1
ATOM 2369 O O . ALA A 1 294 ? -30.456 10.127 30.782 1.00 72.38 294 ALA A O 1
ATOM 2370 N N . GLU A 1 295 ? -29.460 8.243 30.080 1.00 67.06 295 GLU A N 1
ATOM 2371 C CA . GLU A 1 295 ? -30.464 7.315 30.627 1.00 67.06 295 GLU A CA 1
ATOM 2372 C C . GLU A 1 295 ? -30.350 7.161 32.144 1.00 67.06 295 GLU A C 1
ATOM 2374 O O . GLU A 1 295 ? -31.310 6.813 32.831 1.00 67.06 295 GLU A O 1
ATOM 2379 N N . ILE A 1 296 ? -29.168 7.448 32.667 1.00 63.66 296 ILE A N 1
ATOM 2380 C CA . ILE A 1 296 ? -28.897 7.465 34.088 1.00 63.66 296 ILE A CA 1
ATOM 2381 C C . ILE A 1 296 ? -29.071 8.913 34.463 1.00 63.66 296 ILE A C 1
ATOM 2383 O O . ILE A 1 296 ? -28.323 9.763 33.999 1.00 63.66 296 ILE A O 1
ATOM 2387 N N . ASP A 1 297 ? -30.076 9.207 35.269 1.00 52.88 297 ASP A N 1
ATOM 2388 C CA . ASP A 1 297 ? -30.354 10.547 35.772 1.00 52.88 297 ASP A CA 1
ATOM 2389 C C . ASP A 1 297 ? -29.250 10.980 36.764 1.00 52.88 297 ASP A C 1
ATOM 2391 O O . ASP A 1 297 ? -29.495 11.316 37.922 1.00 52.88 297 ASP A O 1
ATOM 2395 N N . VAL A 1 298 ? -27.983 10.954 36.325 1.00 51.00 298 VAL A N 1
ATOM 2396 C CA . VAL A 1 298 ? -26.881 11.714 36.892 1.00 51.00 298 VAL A CA 1
ATOM 2397 C C . VAL A 1 298 ? -27.202 13.155 36.544 1.00 51.00 298 VAL A C 1
ATOM 2399 O O . VAL A 1 298 ? -26.605 13.780 35.666 1.00 51.00 298 VAL A O 1
ATOM 2402 N N . VAL A 1 299 ? -28.193 13.693 37.252 1.00 40.22 299 VAL A N 1
ATOM 2403 C CA . VAL A 1 299 ? -28.308 15.116 37.482 1.00 40.22 299 VAL A CA 1
ATOM 2404 C C . VAL A 1 299 ? -26.943 15.510 38.026 1.00 40.22 299 VAL A C 1
ATOM 2406 O O . VAL A 1 299 ? -26.648 15.321 39.207 1.00 40.22 299 VAL A O 1
ATOM 2409 N N . LEU A 1 300 ? -26.085 16.016 37.141 1.00 37.38 300 LEU A N 1
ATOM 2410 C CA . LEU A 1 300 ? -24.923 16.812 37.488 1.00 37.38 300 LEU A CA 1
ATOM 2411 C C . LEU A 1 300 ? -25.484 18.044 38.201 1.00 37.38 300 LEU A C 1
ATOM 2413 O O . LEU A 1 300 ? -25.659 19.108 37.606 1.00 37.38 300 LEU A O 1
ATOM 2417 N N . ARG A 1 301 ? -25.864 17.871 39.472 1.00 28.75 301 ARG A N 1
ATOM 2418 C CA . ARG A 1 301 ? -26.164 18.968 40.376 1.00 28.75 301 ARG A CA 1
ATOM 2419 C C . ARG A 1 301 ? -24.848 19.718 40.516 1.00 28.75 301 ARG A C 1
ATOM 2421 O O . ARG A 1 301 ? -23.926 19.241 41.172 1.00 28.75 301 ARG A O 1
ATOM 2428 N N . ARG A 1 302 ? -24.757 20.827 39.784 1.00 32.38 302 ARG A N 1
ATOM 2429 C CA . ARG A 1 302 ? -23.835 21.916 40.097 1.00 32.38 302 ARG A CA 1
ATOM 2430 C C . ARG A 1 302 ? -24.065 22.394 41.522 1.00 32.38 302 ARG A C 1
ATOM 2432 O O . ARG A 1 302 ? -25.245 22.402 41.942 1.00 32.38 302 ARG A O 1
#

Secondary structure (DSSP, 8-state):
-HHHHHHHHHHHHHHHHHHHS---SSHHHHHHHHHHHHHHHHHHHHHHHHHHHHHHTHHHHHHHHHHHHHHHHHHHHHHHTHHHHHHHHHHHHHHHHHHHHHHHHHHHHHHHHHHHHHHHHHHHHHHHHHHHHHHHHHHHTSHHHHHHHHHHHHHHHHHHHHHHHHHHHHHT--HHHHHHHHTT-HHHHHHHHHHHH-HHHHHHHHTTHHHHHHHHHTT---THHHHHHHHHHHHHHHHH-----TTHHHHHHHHHHHHHHHHHHHHHHHHHHHHHHHHHHHHHHHHHHHHHHHHTT-----